Protein AF-M7SVV4-F1 (afdb_monomer_lite)

Secondary structure (DSSP, 8-state):
--PPP-----------HHHHHHHHHHHHHHHHHHHS-TT-HHHHHHHHHHHHHHHHHHHHS--GGGGGSPPSS---TTTS-EEEEEE-GGGGGGHHHHHHHHHTSS---EEEEEESSPPPTT-SEEE-TTS-EEEEEEHHHHHHHTTTTTT-TTSHHHHHHHHHHHHHHTT-HHHHHHHHHHHHHHHHGGG-

Radius of gyration: 31.52 Å; chains: 1; bounding box: 87×46×81 Å

Sequence (192 aa):
MGFPERNGLRSCGRLTRFQKIALAVFAVLFVTYHITPYDSRARAFFRFQQNNVEDYLQNSFPSDSWLFRGRQYPIDPDQDIGIILKTGYGTKNRVNVALQALDNETFYSDIMVVQDFPVMKKEQTYNFTNGKEIPVIDIIGWNLERGALNGTMHLERMGKYKHLAEAIEAEEWVLSDGIGKDMGWELDAMKV

Structure (mmCIF, N/CA/C/O backbone):
data_AF-M7SVV4-F1
#
_entry.id   AF-M7SVV4-F1
#
loop_
_atom_site.group_PDB
_atom_site.id
_atom_site.type_symbol
_atom_site.label_atom_id
_atom_site.label_alt_id
_atom_site.label_comp_id
_atom_site.label_asym_id
_atom_site.label_entity_id
_atom_site.label_seq_id
_atom_site.pdbx_PDB_ins_code
_atom_site.Cartn_x
_atom_site.Cartn_y
_atom_site.Cartn_z
_atom_site.occupancy
_atom_site.B_iso_or_equiv
_atom_site.auth_seq_id
_atom_site.auth_comp_id
_atom_site.auth_asym_id
_atom_site.auth_atom_id
_atom_site.pdbx_PDB_model_num
ATOM 1 N N . MET A 1 1 ? 63.567 -24.395 -55.278 1.00 40.56 1 MET A N 1
ATOM 2 C CA . MET A 1 1 ? 63.123 -23.380 -54.299 1.00 40.56 1 MET A CA 1
ATOM 3 C C . MET A 1 1 ? 62.152 -22.446 -55.004 1.00 40.56 1 MET A C 1
ATOM 5 O O . MET A 1 1 ? 62.596 -21.606 -55.770 1.00 40.56 1 MET A O 1
ATOM 9 N N . GLY A 1 2 ? 60.847 -22.655 -54.831 1.00 47.16 2 GLY A N 1
ATOM 10 C CA . GLY A 1 2 ? 59.802 -21.750 -55.319 1.00 47.16 2 GLY A CA 1
ATOM 11 C C . GLY A 1 2 ? 59.045 -21.213 -54.110 1.00 47.16 2 GLY A C 1
ATOM 12 O O . GLY A 1 2 ? 58.598 -22.000 -53.280 1.00 47.16 2 GLY A O 1
ATOM 13 N N . PHE A 1 3 ? 58.998 -19.893 -53.959 1.00 48.53 3 PHE A N 1
ATOM 14 C CA . PHE A 1 3 ? 58.283 -19.221 -52.875 1.00 48.53 3 PHE A CA 1
ATOM 15 C C . PHE A 1 3 ? 56.768 -19.458 -53.011 1.00 48.53 3 PHE A C 1
ATOM 17 O O . PHE A 1 3 ? 56.251 -19.304 -54.117 1.00 48.53 3 PHE A O 1
ATOM 24 N N . PRO A 1 4 ? 56.039 -19.797 -51.931 1.00 56.28 4 PRO A N 1
ATOM 25 C CA . PRO A 1 4 ? 54.588 -19.893 -51.986 1.00 56.28 4 PRO A CA 1
ATOM 26 C C . PRO A 1 4 ? 53.974 -18.487 -52.032 1.00 56.28 4 PRO A C 1
ATOM 28 O O . PRO A 1 4 ? 54.325 -17.610 -51.236 1.00 56.28 4 PRO A O 1
ATOM 31 N N . GLU A 1 5 ? 53.056 -18.279 -52.975 1.00 51.78 5 GLU A N 1
ATOM 32 C CA . GLU A 1 5 ? 52.252 -17.066 -53.095 1.00 51.78 5 GLU A CA 1
ATOM 33 C C . GLU A 1 5 ? 51.499 -16.781 -51.788 1.00 51.78 5 GLU A C 1
ATOM 35 O O . GLU A 1 5 ? 50.728 -17.590 -51.271 1.00 51.78 5 GLU A O 1
ATOM 40 N N . ARG A 1 6 ? 51.735 -15.589 -51.236 1.00 54.22 6 ARG A N 1
ATOM 41 C CA . ARG A 1 6 ? 51.014 -15.054 -50.083 1.00 54.22 6 ARG A CA 1
ATOM 42 C C . ARG A 1 6 ? 49.594 -14.659 -50.493 1.00 54.22 6 ARG A C 1
ATOM 44 O O . ARG A 1 6 ? 49.399 -13.637 -51.141 1.00 54.22 6 ARG A O 1
ATOM 51 N N . ASN A 1 7 ? 48.628 -15.447 -50.028 1.00 48.50 7 ASN A N 1
ATOM 52 C CA . ASN A 1 7 ? 47.247 -15.099 -49.675 1.00 48.50 7 ASN A CA 1
ATOM 53 C C . ASN A 1 7 ? 46.846 -13.624 -49.890 1.00 48.50 7 ASN A C 1
ATOM 55 O O . ASN A 1 7 ? 47.057 -12.764 -49.030 1.00 48.50 7 ASN A O 1
ATOM 59 N N . GLY A 1 8 ? 46.166 -13.358 -51.005 1.00 44.78 8 GLY A N 1
ATOM 60 C CA . GLY A 1 8 ? 45.452 -12.111 -51.270 1.00 44.78 8 GLY A CA 1
ATOM 61 C C . GLY A 1 8 ? 44.133 -12.017 -50.498 1.00 44.78 8 GLY A C 1
ATOM 62 O O . GLY A 1 8 ? 43.061 -12.011 -51.092 1.00 44.78 8 GLY A O 1
ATOM 63 N N . LEU A 1 9 ? 44.191 -11.900 -49.170 1.00 54.53 9 LEU A N 1
ATOM 64 C CA . LEU A 1 9 ? 43.057 -11.471 -48.337 1.00 54.53 9 LEU A CA 1
ATOM 65 C C . LEU A 1 9 ? 42.846 -9.955 -48.485 1.00 54.53 9 LEU A C 1
ATOM 67 O O . LEU A 1 9 ? 43.127 -9.187 -47.569 1.00 54.53 9 LEU A O 1
ATOM 71 N N . ARG A 1 10 ? 42.387 -9.488 -49.652 1.00 54.50 10 ARG A N 1
ATOM 72 C CA . ARG A 1 10 ? 41.917 -8.102 -49.836 1.00 54.50 10 ARG A CA 1
ATOM 73 C C . ARG A 1 10 ? 40.765 -8.030 -50.835 1.00 54.50 10 ARG A C 1
ATOM 75 O O . ARG A 1 10 ? 40.909 -7.511 -51.933 1.00 54.50 10 ARG A O 1
ATOM 82 N N . SER A 1 11 ? 39.595 -8.485 -50.405 1.00 48.19 11 SER A N 1
ATOM 83 C CA . SER A 1 11 ? 38.320 -8.046 -50.978 1.00 48.19 11 SER A CA 1
ATOM 84 C C . SER A 1 11 ? 37.403 -7.602 -49.843 1.00 48.19 11 SER A C 1
ATOM 86 O O . SER A 1 11 ? 36.473 -8.292 -49.441 1.00 48.19 11 SER A O 1
ATOM 88 N N . CYS A 1 12 ? 37.712 -6.441 -49.264 1.00 52.78 12 CYS A N 1
ATOM 89 C CA . CYS A 1 12 ? 36.713 -5.695 -48.512 1.00 52.78 12 CYS A CA 1
ATOM 90 C C . CYS A 1 12 ? 35.876 -4.961 -49.565 1.00 52.78 12 CYS A C 1
ATOM 92 O O . CYS A 1 12 ? 36.336 -3.979 -50.155 1.00 52.78 12 CYS A O 1
ATOM 94 N N . GLY A 1 13 ? 34.710 -5.520 -49.899 1.00 60.31 13 GLY A N 1
ATOM 95 C CA . GLY A 1 13 ? 33.823 -4.982 -50.927 1.00 60.31 13 GLY A CA 1
ATOM 96 C C . GLY A 1 13 ? 33.527 -3.504 -50.670 1.00 60.31 13 GLY A C 1
ATOM 97 O O . GLY A 1 13 ? 33.088 -3.119 -49.587 1.00 60.31 13 GLY A O 1
ATOM 98 N N . ARG A 1 14 ? 33.794 -2.646 -51.660 1.00 74.31 14 ARG A N 1
ATOM 99 C CA . ARG A 1 14 ? 33.468 -1.219 -51.569 1.00 74.31 14 ARG A CA 1
ATOM 100 C C . ARG A 1 14 ? 31.948 -1.069 -51.511 1.00 74.31 14 ARG A C 1
ATOM 102 O O . ARG A 1 14 ? 31.274 -1.296 -52.510 1.00 74.31 14 ARG A O 1
ATOM 109 N N . LEU A 1 15 ? 31.428 -0.646 -50.359 1.00 79.19 15 LEU A N 1
ATOM 110 C CA . LEU A 1 15 ? 30.020 -0.279 -50.207 1.00 79.19 15 LEU A CA 1
ATOM 111 C C . LEU A 1 15 ? 29.627 0.767 -51.260 1.00 79.19 15 LEU A C 1
ATOM 113 O O . LEU A 1 15 ? 30.351 1.746 -51.491 1.00 79.19 15 LEU A O 1
ATOM 117 N N . THR A 1 16 ? 28.467 0.574 -51.877 1.00 88.56 16 THR A N 1
ATOM 118 C CA . THR A 1 16 ? 27.879 1.535 -52.817 1.00 88.56 16 THR A CA 1
ATOM 119 C C . THR A 1 16 ? 27.503 2.835 -52.096 1.00 88.56 16 THR A C 1
ATOM 121 O O . THR A 1 16 ? 27.343 2.865 -50.874 1.00 88.56 16 THR A O 1
ATOM 124 N N . ARG A 1 17 ? 27.348 3.945 -52.834 1.00 86.38 17 ARG A N 1
ATOM 125 C CA . ARG A 1 17 ? 26.958 5.240 -52.237 1.00 86.38 17 ARG A CA 1
ATOM 126 C C . ARG A 1 17 ? 25.645 5.146 -51.452 1.00 86.38 17 ARG A C 1
ATOM 128 O O . ARG A 1 17 ? 25.571 5.681 -50.354 1.00 86.38 17 ARG A O 1
ATOM 135 N N . PHE A 1 18 ? 24.662 4.412 -51.970 1.00 91.69 18 PHE A N 1
ATOM 136 C CA . PHE A 1 18 ? 23.386 4.187 -51.288 1.00 91.69 18 PHE A CA 1
ATOM 137 C C . PHE A 1 18 ? 23.548 3.413 -49.982 1.00 91.69 18 PHE A C 1
ATOM 139 O O . PHE A 1 18 ? 22.996 3.826 -48.970 1.00 91.69 18 PHE A O 1
ATOM 146 N N . GLN A 1 19 ? 24.358 2.350 -49.969 1.00 91.94 19 GLN A N 1
ATOM 147 C CA . GLN A 1 19 ? 24.634 1.600 -48.740 1.00 91.94 19 GLN A CA 1
ATOM 148 C C . GLN A 1 19 ? 25.313 2.473 -47.682 1.00 91.94 19 GLN A C 1
ATOM 150 O O . GLN A 1 19 ? 24.962 2.394 -46.509 1.00 91.94 19 GLN A O 1
ATOM 155 N N . LYS A 1 20 ? 26.243 3.349 -48.088 1.00 91.75 20 LYS A N 1
ATOM 156 C CA . LYS A 1 20 ? 26.881 4.302 -47.167 1.00 91.75 20 LYS A CA 1
ATOM 157 C C . LYS A 1 20 ? 25.875 5.291 -46.579 1.00 91.75 20 LYS A C 1
ATOM 159 O O . LYS A 1 20 ? 25.916 5.538 -45.381 1.00 91.75 20 LYS A O 1
ATOM 164 N N . ILE A 1 21 ? 24.976 5.831 -47.404 1.00 92.94 21 ILE A N 1
ATOM 165 C CA . ILE A 1 21 ? 23.930 6.761 -46.955 1.00 92.94 21 ILE A CA 1
ATOM 166 C C . ILE A 1 21 ? 22.956 6.054 -46.009 1.00 92.94 21 ILE A C 1
ATOM 168 O O . ILE A 1 21 ? 22.690 6.565 -44.929 1.00 92.94 21 ILE A O 1
ATOM 172 N N . ALA A 1 22 ? 22.471 4.866 -46.370 1.00 94.00 22 ALA A N 1
ATOM 173 C CA . ALA A 1 22 ? 21.552 4.096 -45.536 1.00 94.00 22 ALA A CA 1
ATOM 174 C C . ALA A 1 22 ? 22.168 3.753 -44.171 1.00 94.00 22 ALA A C 1
ATOM 176 O O . ALA A 1 22 ? 21.523 3.930 -43.141 1.00 94.00 22 ALA A O 1
ATOM 177 N N . LEU A 1 23 ? 23.436 3.333 -44.153 1.00 94.88 23 LEU A N 1
ATOM 178 C CA . LEU A 1 23 ? 24.154 3.028 -42.917 1.00 94.88 23 LEU A CA 1
ATOM 179 C C . LEU A 1 23 ? 24.372 4.285 -42.068 1.00 94.88 23 LEU A C 1
ATOM 181 O O . LEU A 1 23 ? 24.198 4.230 -40.855 1.00 94.88 23 LEU A O 1
ATOM 185 N N . ALA A 1 24 ? 24.684 5.426 -42.692 1.00 93.56 24 ALA A N 1
ATOM 186 C CA . ALA A 1 24 ? 24.794 6.702 -41.990 1.00 93.56 24 ALA A CA 1
ATOM 187 C C . ALA A 1 24 ? 23.454 7.133 -41.372 1.00 93.56 24 ALA A C 1
ATOM 189 O O . ALA A 1 24 ? 23.421 7.519 -40.208 1.00 93.56 24 ALA A O 1
ATOM 190 N N . VAL A 1 25 ? 22.345 7.014 -42.108 1.00 94.94 25 VAL A N 1
ATOM 191 C CA . VAL A 1 25 ? 20.999 7.315 -41.594 1.00 94.94 25 VAL A CA 1
ATOM 192 C C . VAL A 1 25 ? 20.644 6.391 -40.431 1.00 94.94 25 VAL A C 1
ATOM 194 O O . VAL A 1 25 ? 20.196 6.867 -39.393 1.00 94.94 25 VAL A O 1
ATOM 197 N N . PHE A 1 26 ? 20.892 5.086 -40.567 1.00 94.38 26 PHE A N 1
ATOM 198 C CA . PHE A 1 26 ? 20.642 4.124 -39.496 1.00 94.38 26 PHE A CA 1
ATOM 199 C C . PHE A 1 26 ? 21.476 4.433 -38.248 1.00 94.38 26 PHE A C 1
ATOM 201 O O . PHE A 1 26 ? 20.942 4.446 -37.144 1.00 94.38 26 PHE A O 1
ATOM 208 N N . ALA A 1 27 ? 22.763 4.748 -38.420 1.00 94.75 27 ALA A N 1
ATOM 209 C CA . ALA A 1 27 ? 23.640 5.128 -37.319 1.00 94.75 27 ALA A CA 1
ATOM 210 C C . ALA A 1 27 ? 23.148 6.399 -36.612 1.00 94.75 27 ALA A C 1
ATOM 212 O O . ALA A 1 27 ? 23.112 6.435 -35.386 1.00 94.75 27 ALA A O 1
ATOM 213 N N . VAL A 1 28 ? 22.714 7.415 -37.366 1.00 94.38 28 VAL A N 1
ATOM 214 C CA . VAL A 1 28 ? 22.138 8.641 -36.795 1.00 94.38 28 VAL A CA 1
ATOM 215 C C . VAL A 1 28 ? 20.871 8.325 -36.005 1.00 94.38 28 VAL A C 1
ATOM 217 O O . VAL A 1 28 ? 20.784 8.716 -34.848 1.00 94.38 28 VAL A O 1
ATOM 220 N N . LEU A 1 29 ? 19.927 7.568 -36.571 1.00 90.75 29 LEU A N 1
ATOM 221 C CA . LEU A 1 29 ? 18.692 7.191 -35.876 1.00 90.75 29 LEU A CA 1
ATOM 222 C C . LEU A 1 29 ? 18.965 6.370 -34.611 1.00 90.75 29 LEU A C 1
ATOM 224 O O . LEU A 1 29 ? 18.335 6.610 -33.584 1.00 90.75 29 LEU A O 1
ATOM 228 N N . PHE A 1 30 ? 19.925 5.445 -34.665 1.00 90.94 30 PHE A N 1
ATOM 229 C CA . PHE A 1 30 ? 20.344 4.640 -33.521 1.00 90.94 30 PHE A CA 1
ATOM 230 C C . PHE A 1 30 ? 20.924 5.513 -32.402 1.00 90.94 30 PHE A C 1
ATOM 232 O O . PHE A 1 30 ? 20.506 5.419 -31.248 1.00 90.94 30 PHE A O 1
ATOM 239 N N . VAL A 1 31 ? 21.841 6.419 -32.747 1.00 92.44 31 VAL A N 1
ATOM 240 C CA . VAL A 1 31 ? 22.433 7.364 -31.793 1.00 92.44 31 VAL A CA 1
ATOM 241 C C . VAL A 1 31 ? 21.361 8.283 -31.209 1.00 92.44 31 VAL A C 1
ATOM 243 O O . VAL A 1 31 ? 21.287 8.438 -29.992 1.00 92.44 31 VAL A O 1
ATOM 246 N N . THR A 1 32 ? 20.479 8.842 -32.042 1.00 87.69 32 THR A N 1
ATOM 247 C CA . THR A 1 32 ? 19.365 9.674 -31.577 1.00 87.69 32 THR A CA 1
ATOM 248 C C . THR A 1 32 ? 18.453 8.895 -30.634 1.00 87.69 32 THR A C 1
ATOM 250 O O . THR A 1 32 ? 18.124 9.407 -29.569 1.00 87.69 32 THR A O 1
ATOM 253 N N . TYR A 1 33 ? 18.093 7.649 -30.948 1.00 89.62 33 TYR A N 1
ATOM 254 C CA . TYR A 1 33 ? 17.253 6.814 -30.086 1.00 89.62 33 TYR A CA 1
ATOM 255 C C . TYR A 1 33 ? 17.867 6.593 -28.694 1.00 89.62 33 TYR A C 1
ATOM 257 O O . TYR A 1 33 ? 17.162 6.694 -27.689 1.00 89.62 33 TYR A O 1
ATOM 265 N N . HIS A 1 34 ? 19.178 6.345 -28.625 1.00 87.81 34 HIS A N 1
ATOM 266 C CA . HIS A 1 34 ? 19.876 6.097 -27.361 1.00 87.81 34 HIS A CA 1
ATOM 267 C C . HIS A 1 34 ? 20.158 7.362 -26.541 1.00 87.81 34 HIS A C 1
ATOM 269 O O . HIS A 1 34 ? 20.138 7.288 -25.314 1.00 87.81 34 HIS A O 1
ATOM 275 N N . ILE A 1 35 ? 20.386 8.511 -27.189 1.00 92.62 35 ILE A N 1
ATOM 276 C CA . ILE A 1 35 ? 20.603 9.798 -26.501 1.00 92.62 35 ILE A CA 1
ATOM 277 C C . ILE A 1 35 ? 19.276 10.423 -26.046 1.00 92.62 35 ILE A C 1
ATOM 279 O O . ILE A 1 35 ? 19.243 11.168 -25.067 1.00 92.62 35 ILE A O 1
ATOM 283 N N . THR A 1 36 ? 18.167 10.129 -26.729 1.00 90.12 36 THR A N 1
ATOM 284 C CA . THR A 1 36 ? 16.868 10.709 -26.376 1.00 90.12 36 THR A CA 1
ATOM 285 C C . THR A 1 36 ? 16.399 10.193 -25.003 1.00 90.12 36 THR A C 1
ATOM 287 O O . THR A 1 36 ? 16.451 8.977 -24.758 1.00 90.12 36 THR A O 1
ATOM 290 N N . PRO A 1 37 ? 15.893 11.080 -24.116 1.00 90.25 37 PRO A N 1
ATOM 291 C CA . PRO A 1 37 ? 15.354 10.694 -22.819 1.00 90.25 37 PRO A CA 1
ATOM 292 C C . PRO A 1 37 ? 14.365 9.536 -22.916 1.00 90.25 37 PRO A C 1
ATOM 294 O O . PRO A 1 37 ? 13.603 9.411 -23.885 1.00 90.25 37 PRO A O 1
ATOM 297 N N . TYR A 1 38 ? 14.388 8.694 -21.886 1.00 83.69 38 TYR A N 1
ATOM 298 C CA . TYR A 1 38 ? 13.555 7.499 -21.800 1.00 83.69 38 TYR A CA 1
ATOM 299 C C . TYR A 1 38 ? 12.060 7.823 -21.952 1.00 83.69 38 TYR A C 1
ATOM 301 O O . TYR A 1 38 ? 11.361 7.115 -22.674 1.00 83.69 38 TYR A O 1
ATOM 309 N N . ASP A 1 39 ? 11.625 8.960 -21.401 1.00 87.69 39 ASP A N 1
ATOM 310 C CA . ASP A 1 39 ? 10.227 9.417 -21.397 1.00 87.69 39 ASP A CA 1
ATOM 311 C C . ASP A 1 39 ? 9.817 10.217 -22.645 1.00 87.69 39 ASP A C 1
ATOM 313 O O . ASP A 1 39 ? 8.753 10.837 -22.699 1.00 87.69 39 ASP A O 1
ATOM 317 N N . SER A 1 40 ? 10.654 10.246 -23.684 1.00 91.81 40 SER A N 1
ATOM 318 C CA . SER A 1 40 ? 10.298 10.932 -24.927 1.00 91.81 40 SER A CA 1
ATOM 319 C C . SER A 1 40 ? 9.195 10.199 -25.696 1.00 91.81 40 SER A C 1
ATOM 321 O O . SER A 1 40 ? 9.188 8.973 -25.816 1.00 91.81 40 SER A O 1
ATOM 323 N N . ARG A 1 41 ? 8.291 10.967 -26.318 1.00 90.56 41 ARG A N 1
ATOM 324 C CA . ARG A 1 41 ? 7.168 10.423 -27.106 1.00 90.56 41 ARG A CA 1
ATOM 325 C C . ARG A 1 41 ? 7.623 9.492 -28.231 1.00 90.56 41 ARG A C 1
ATOM 327 O O . ARG A 1 41 ? 7.005 8.458 -28.455 1.00 90.56 41 ARG A O 1
ATOM 334 N N . ALA A 1 42 ? 8.706 9.848 -28.924 1.00 86.25 42 ALA A N 1
ATOM 335 C CA . ALA A 1 42 ? 9.242 9.038 -30.015 1.00 86.25 42 ALA A CA 1
ATOM 336 C C . ALA A 1 42 ? 9.758 7.682 -29.508 1.00 86.25 42 ALA A C 1
ATOM 338 O O . ALA A 1 42 ? 9.404 6.644 -30.060 1.00 86.25 42 ALA A O 1
ATOM 339 N N . ARG A 1 43 ? 10.539 7.672 -28.418 1.00 89.94 43 ARG A N 1
ATOM 340 C CA . ARG A 1 43 ? 11.061 6.435 -27.821 1.00 89.94 43 ARG A CA 1
ATOM 341 C C . ARG A 1 43 ? 9.944 5.569 -27.244 1.00 89.94 43 ARG A C 1
ATOM 343 O O . ARG A 1 43 ? 9.957 4.360 -27.453 1.00 89.94 43 ARG A O 1
ATOM 350 N N . ALA A 1 44 ? 8.959 6.182 -26.590 1.00 89.19 44 ALA A N 1
ATOM 351 C CA . ALA A 1 44 ? 7.769 5.490 -26.105 1.00 89.19 44 ALA A CA 1
ATOM 352 C C . ALA A 1 44 ? 6.982 4.834 -27.251 1.00 89.19 44 ALA A C 1
ATOM 354 O O . ALA A 1 44 ? 6.615 3.668 -27.139 1.00 89.19 44 ALA A O 1
ATOM 355 N N . PHE A 1 45 ? 6.793 5.533 -28.378 1.00 91.62 45 PHE A N 1
ATOM 356 C CA . PHE A 1 45 ? 6.125 4.977 -29.557 1.00 91.62 45 PHE A CA 1
ATOM 357 C C . PHE A 1 45 ? 6.855 3.747 -30.111 1.00 91.62 45 PHE A C 1
ATOM 359 O O . PHE A 1 45 ? 6.227 2.712 -30.316 1.00 91.62 45 PHE A O 1
ATOM 366 N N . PHE A 1 46 ? 8.174 3.824 -30.316 1.00 89.81 46 PHE A N 1
ATOM 367 C CA . PHE A 1 46 ? 8.941 2.679 -30.822 1.00 89.81 46 PHE A CA 1
ATOM 368 C C . PHE A 1 46 ? 8.892 1.481 -29.874 1.00 89.81 46 PHE A C 1
ATOM 370 O O . PHE A 1 46 ? 8.708 0.356 -30.329 1.00 89.81 46 PHE A O 1
ATOM 377 N N . ARG A 1 47 ? 8.988 1.717 -28.563 1.00 90.50 47 ARG A N 1
ATOM 378 C CA . ARG A 1 47 ? 8.864 0.654 -27.559 1.00 90.50 47 ARG A CA 1
ATOM 379 C C . ARG A 1 47 ? 7.477 0.036 -27.531 1.00 90.50 47 ARG A C 1
ATOM 381 O O . ARG A 1 47 ? 7.363 -1.171 -27.409 1.00 90.50 47 ARG A O 1
ATOM 388 N N . PHE A 1 48 ? 6.434 0.844 -27.683 1.00 91.69 48 PHE A N 1
ATOM 389 C CA . PHE A 1 48 ? 5.074 0.333 -27.783 1.00 91.69 48 PHE A CA 1
ATOM 390 C C . PHE A 1 48 ? 4.908 -0.583 -29.003 1.00 91.69 48 PHE A C 1
ATOM 392 O O . PHE A 1 48 ? 4.374 -1.679 -28.876 1.00 91.69 48 PHE A O 1
ATOM 399 N N . GLN A 1 49 ? 5.425 -0.182 -30.171 1.00 94.94 49 GLN A N 1
ATOM 400 C CA . GLN A 1 49 ? 5.394 -1.043 -31.360 1.00 94.94 49 GLN A CA 1
ATOM 401 C C . GLN A 1 49 ? 6.233 -2.314 -31.177 1.00 94.94 49 GLN A C 1
ATOM 403 O O . GLN A 1 49 ? 5.801 -3.385 -31.592 1.00 94.94 49 GLN A O 1
ATOM 408 N N . GLN A 1 50 ? 7.397 -2.214 -30.528 1.00 92.19 50 GLN A N 1
ATOM 409 C CA . GLN A 1 50 ? 8.215 -3.374 -30.177 1.00 92.19 50 GLN A CA 1
ATOM 410 C C . GLN A 1 50 ? 7.440 -4.342 -29.271 1.00 92.19 50 GLN A C 1
ATOM 412 O O . GLN A 1 50 ? 7.364 -5.523 -29.593 1.00 92.19 50 GLN A O 1
ATOM 417 N N . ASN A 1 51 ? 6.804 -3.839 -28.210 1.00 90.94 51 ASN A N 1
ATOM 418 C CA . ASN A 1 51 ? 5.994 -4.649 -27.302 1.00 90.94 51 ASN A CA 1
ATOM 419 C C . ASN A 1 51 ? 4.827 -5.325 -28.034 1.00 90.94 51 ASN A C 1
ATOM 421 O O . ASN A 1 51 ? 4.614 -6.509 -27.837 1.00 90.94 51 ASN A O 1
ATOM 425 N N . ASN A 1 52 ? 4.127 -4.634 -28.943 1.00 93.12 52 ASN A N 1
ATOM 426 C C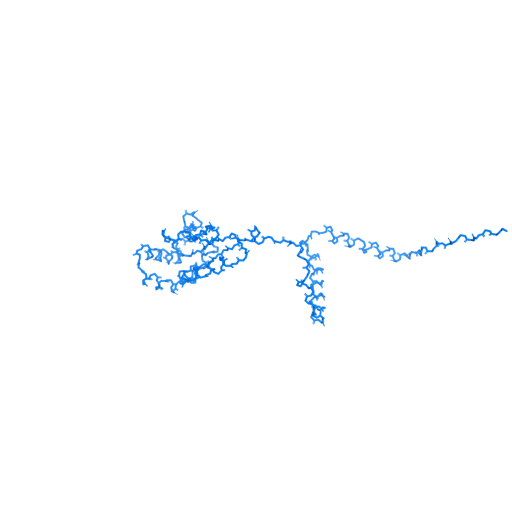A . ASN A 1 52 ? 3.047 -5.253 -29.726 1.00 93.12 52 ASN A CA 1
ATOM 427 C C . ASN A 1 52 ? 3.542 -6.430 -30.581 1.00 93.12 52 ASN A C 1
ATOM 429 O O . ASN A 1 52 ? 2.839 -7.428 -30.739 1.00 93.12 52 ASN A O 1
ATOM 433 N N . VAL A 1 53 ? 4.740 -6.309 -31.164 1.00 93.94 53 VAL A N 1
ATOM 434 C CA . VAL A 1 53 ? 5.354 -7.393 -31.942 1.00 93.94 53 VAL A CA 1
ATOM 435 C C . VAL A 1 53 ? 5.777 -8.537 -31.024 1.00 93.94 53 VAL A C 1
ATOM 437 O O . VAL A 1 53 ? 5.515 -9.693 -31.348 1.00 93.94 53 VAL A O 1
ATOM 440 N N . GLU A 1 54 ? 6.397 -8.234 -29.881 1.00 88.50 54 GLU A N 1
ATOM 441 C CA . GLU A 1 54 ? 6.767 -9.231 -28.870 1.00 88.50 54 GLU A CA 1
ATOM 442 C C . GLU A 1 54 ? 5.535 -9.983 -28.345 1.00 88.50 54 GLU A C 1
ATOM 444 O O . GLU A 1 54 ? 5.550 -11.211 -28.310 1.00 88.50 54 GLU A O 1
ATOM 449 N N . ASP A 1 55 ? 4.444 -9.278 -28.051 1.00 88.81 55 ASP A N 1
ATOM 450 C CA . ASP A 1 55 ? 3.174 -9.853 -27.604 1.00 88.81 55 ASP A CA 1
ATOM 451 C C . ASP A 1 55 ? 2.533 -10.721 -28.692 1.00 88.81 55 ASP A C 1
ATOM 453 O O . ASP A 1 55 ? 2.055 -11.822 -28.420 1.00 88.81 55 ASP A O 1
ATOM 457 N N . TYR A 1 56 ? 2.543 -10.272 -29.951 1.00 93.31 56 TYR A N 1
ATOM 458 C CA . TYR A 1 56 ? 2.049 -11.076 -31.071 1.00 93.31 56 TYR A CA 1
ATOM 459 C C . TYR A 1 56 ? 2.849 -12.378 -31.233 1.00 93.31 56 TYR A C 1
ATOM 461 O O . TYR A 1 56 ? 2.270 -13.449 -31.449 1.00 93.31 56 TYR A O 1
ATOM 469 N N . LEU A 1 57 ? 4.177 -12.300 -31.104 1.00 90.56 57 LEU A N 1
ATOM 470 C CA . LEU A 1 57 ? 5.060 -13.462 -31.161 1.00 90.56 57 LEU A CA 1
ATOM 471 C C . LEU A 1 57 ? 4.833 -14.399 -29.973 1.00 90.56 57 LEU A C 1
ATOM 473 O O . LEU A 1 57 ? 4.719 -15.601 -30.188 1.00 90.56 57 LEU A O 1
ATOM 477 N N . GLN A 1 58 ? 4.703 -13.865 -28.758 1.00 88.00 58 GLN A N 1
ATOM 478 C CA . GLN A 1 58 ? 4.412 -14.632 -27.547 1.00 88.00 58 GLN A CA 1
ATOM 479 C C . GLN A 1 58 ? 3.051 -15.337 -27.632 1.00 88.00 58 GLN A C 1
ATOM 481 O O . GLN A 1 58 ? 2.929 -16.484 -27.219 1.00 88.00 58 GLN A O 1
ATOM 486 N N . ASN A 1 59 ? 2.033 -14.692 -28.206 1.00 89.19 59 ASN A N 1
ATOM 487 C CA . ASN A 1 59 ? 0.721 -15.309 -28.416 1.00 89.19 59 ASN A CA 1
ATOM 488 C C . ASN A 1 59 ? 0.759 -16.414 -29.480 1.00 89.19 59 ASN A C 1
ATOM 490 O O . ASN A 1 59 ? 0.076 -17.427 -29.348 1.00 89.19 59 ASN A O 1
ATOM 494 N N . SER A 1 60 ? 1.555 -16.226 -30.536 1.00 91.62 60 SER A N 1
ATOM 495 C CA . SER A 1 60 ? 1.706 -17.215 -31.612 1.00 91.62 60 SER A CA 1
ATOM 496 C C . SER A 1 60 ? 2.575 -18.404 -31.192 1.00 91.62 60 SER A C 1
ATOM 498 O O . SER A 1 60 ? 2.339 -19.531 -31.624 1.00 91.62 60 SER A O 1
ATOM 500 N N . PHE A 1 61 ? 3.573 -18.155 -30.341 1.00 90.38 61 PHE A N 1
ATOM 501 C CA . PHE A 1 61 ? 4.523 -19.137 -29.829 1.00 90.38 61 PHE A CA 1
ATOM 502 C C . PHE A 1 61 ? 4.698 -18.950 -28.316 1.00 90.38 61 PHE A C 1
ATOM 504 O O . PHE A 1 61 ? 5.686 -18.350 -27.881 1.00 90.38 61 PHE A O 1
ATOM 511 N N . PRO A 1 62 ? 3.751 -19.461 -27.507 1.00 86.94 62 PRO A N 1
ATOM 512 C CA . PRO A 1 62 ? 3.805 -19.313 -26.062 1.00 86.94 62 PRO A CA 1
ATOM 513 C C . PRO A 1 62 ? 5.111 -19.858 -25.495 1.00 86.94 62 PRO A C 1
ATOM 515 O O . PRO A 1 62 ? 5.492 -21.005 -25.735 1.00 86.94 62 PRO A O 1
ATOM 518 N N . SER A 1 63 ? 5.804 -19.017 -24.736 1.00 85.94 63 SER A N 1
ATOM 519 C CA . SER A 1 63 ? 7.034 -19.385 -24.051 1.00 85.94 63 SER A CA 1
ATOM 520 C C . SER A 1 63 ? 7.037 -18.839 -22.636 1.00 85.94 63 SER A C 1
ATOM 522 O O . SER A 1 63 ? 7.010 -17.630 -22.437 1.00 85.94 63 SER A O 1
ATOM 524 N N . ASP A 1 64 ? 7.201 -19.712 -21.653 1.00 87.44 64 ASP A N 1
ATOM 525 C CA . ASP A 1 64 ? 7.378 -19.312 -20.253 1.00 87.44 64 ASP A CA 1
ATOM 526 C C . ASP A 1 64 ? 8.815 -18.874 -19.942 1.00 87.44 64 ASP A C 1
ATOM 528 O O . ASP A 1 64 ? 9.175 -18.640 -18.793 1.00 87.44 64 ASP A O 1
ATOM 532 N N . SER A 1 65 ? 9.662 -18.718 -20.966 1.00 84.62 65 SER A N 1
ATOM 533 C CA . SER A 1 65 ? 11.055 -18.284 -20.805 1.00 84.62 65 SER A CA 1
ATOM 534 C C . SER A 1 65 ? 11.187 -16.959 -20.053 1.00 84.62 65 SER A C 1
ATOM 536 O O . SER A 1 65 ? 12.200 -16.739 -19.394 1.00 84.62 65 SER A O 1
ATOM 538 N N . TRP A 1 66 ? 10.171 -16.089 -20.112 1.00 79.25 66 TRP A N 1
ATOM 539 C CA . TRP A 1 66 ? 10.131 -14.833 -19.363 1.00 79.25 66 TRP A CA 1
ATOM 540 C C . TRP A 1 66 ? 10.110 -15.039 -17.840 1.00 79.25 66 TRP A C 1
ATOM 542 O O . TRP A 1 66 ? 10.725 -14.235 -17.145 1.00 79.25 66 TRP A O 1
ATOM 552 N N . LEU A 1 67 ? 9.511 -16.126 -17.330 1.00 81.06 67 LEU A N 1
ATOM 553 C CA . LEU A 1 67 ? 9.514 -16.472 -15.898 1.00 81.06 67 LEU A CA 1
ATOM 554 C C . LEU A 1 67 ? 10.917 -16.817 -15.387 1.00 81.06 67 LEU A C 1
ATOM 556 O O . LEU A 1 67 ? 11.216 -16.641 -14.210 1.00 81.06 67 LEU A O 1
ATOM 560 N N . PHE A 1 68 ? 11.781 -17.298 -16.282 1.00 84.31 68 PHE A N 1
ATOM 561 C CA . PHE A 1 68 ? 13.143 -17.724 -15.961 1.00 84.31 68 PHE A CA 1
ATOM 562 C C . PHE A 1 68 ? 14.206 -16.693 -16.358 1.00 84.31 68 PHE A C 1
ATOM 564 O O . PHE A 1 68 ? 15.397 -16.927 -16.139 1.00 84.31 68 PHE A O 1
ATOM 571 N N . ARG A 1 69 ? 13.819 -15.550 -16.946 1.00 83.19 69 ARG A N 1
ATOM 572 C CA . ARG A 1 69 ? 14.772 -14.462 -17.201 1.00 83.19 69 ARG A CA 1
ATOM 573 C C . ARG A 1 69 ? 15.246 -13.894 -15.867 1.00 83.19 69 ARG A C 1
ATOM 575 O O . ARG A 1 69 ? 14.452 -13.634 -14.967 1.00 83.19 69 ARG A O 1
ATOM 582 N N . GLY A 1 70 ? 16.553 -13.666 -15.758 1.00 82.62 70 GLY A N 1
ATOM 583 C CA . GLY A 1 70 ? 17.128 -12.985 -14.602 1.00 82.62 70 GLY A CA 1
ATOM 584 C C . GLY A 1 70 ? 16.485 -11.610 -14.402 1.00 82.62 70 GLY A C 1
ATOM 585 O O . GLY A 1 70 ? 16.255 -10.880 -15.368 1.00 82.62 70 GLY A O 1
ATOM 586 N N . ARG A 1 71 ? 16.193 -11.262 -13.144 1.00 79.25 71 ARG A N 1
ATOM 587 C CA . ARG A 1 71 ? 15.618 -9.962 -12.778 1.00 79.25 71 ARG A CA 1
ATOM 588 C C . ARG A 1 71 ? 16.567 -8.847 -13.221 1.00 79.25 71 ARG A C 1
ATOM 590 O O . ARG A 1 71 ? 17.686 -8.763 -12.727 1.00 79.25 71 ARG A O 1
ATOM 597 N N . GLN A 1 72 ? 16.116 -7.991 -14.141 1.00 81.12 72 GLN A N 1
ATOM 598 C CA . GLN A 1 72 ? 16.894 -6.834 -14.608 1.00 81.12 72 GLN A CA 1
ATOM 599 C C . GLN A 1 72 ? 17.184 -5.848 -13.467 1.00 81.12 72 GLN A C 1
ATOM 601 O O . GLN A 1 72 ? 18.241 -5.224 -13.439 1.00 81.12 72 GLN A O 1
ATOM 606 N N . TYR A 1 73 ? 16.247 -5.748 -12.526 1.00 83.75 73 TYR A N 1
ATOM 607 C CA . TYR A 1 73 ? 16.366 -4.973 -11.301 1.00 83.75 73 TYR A CA 1
ATOM 608 C C . TYR A 1 73 ? 16.107 -5.934 -10.138 1.00 83.75 73 TYR A C 1
ATOM 610 O O . TYR A 1 73 ? 14.947 -6.280 -9.894 1.00 83.75 73 TYR A O 1
ATOM 618 N N . PRO A 1 74 ? 17.157 -6.484 -9.504 1.00 84.88 74 PRO A N 1
ATOM 619 C CA . PRO A 1 74 ? 16.968 -7.325 -8.335 1.00 84.88 74 PRO A CA 1
ATOM 620 C C . PRO A 1 74 ? 16.346 -6.478 -7.225 1.00 84.88 74 PRO A C 1
ATOM 622 O O . PRO A 1 74 ? 16.784 -5.359 -6.987 1.00 84.88 74 PRO A O 1
ATOM 625 N N . ILE A 1 75 ? 15.315 -7.032 -6.595 1.00 85.94 75 ILE A N 1
ATOM 626 C CA . ILE A 1 75 ? 14.675 -6.475 -5.406 1.00 85.94 75 ILE A CA 1
ATOM 627 C C . ILE A 1 75 ? 14.992 -7.396 -4.234 1.00 85.94 75 ILE A C 1
ATOM 629 O O . ILE A 1 75 ? 14.904 -8.626 -4.382 1.00 85.94 75 ILE A O 1
ATOM 633 N N . ASP A 1 76 ? 15.371 -6.800 -3.114 1.00 88.12 76 ASP A N 1
ATOM 634 C CA . ASP A 1 76 ? 15.435 -7.423 -1.801 1.00 88.12 76 ASP A CA 1
ATOM 635 C C . ASP A 1 76 ? 14.086 -7.193 -1.098 1.00 88.12 76 ASP A C 1
ATOM 637 O O . ASP A 1 76 ? 13.804 -6.070 -0.682 1.00 88.12 76 ASP A O 1
ATOM 641 N N . PRO A 1 77 ? 13.211 -8.210 -0.981 1.00 85.75 77 PRO A N 1
ATOM 642 C CA . PRO A 1 77 ? 11.889 -8.039 -0.380 1.00 85.75 77 PRO A CA 1
ATOM 643 C C . PRO A 1 77 ? 11.915 -7.504 1.057 1.00 85.75 77 PRO A C 1
ATOM 645 O O . PRO A 1 77 ? 10.943 -6.883 1.480 1.00 85.75 77 PRO A O 1
ATOM 648 N N . ASP A 1 78 ? 13.010 -7.716 1.791 1.00 85.88 78 ASP A N 1
ATOM 649 C CA . ASP A 1 78 ? 13.133 -7.279 3.182 1.00 85.88 78 ASP A CA 1
ATOM 650 C C . ASP A 1 78 ? 13.474 -5.790 3.301 1.00 85.88 78 ASP A C 1
ATOM 652 O O . ASP A 1 78 ? 13.202 -5.183 4.334 1.00 85.88 78 ASP A O 1
ATOM 656 N N . GLN A 1 79 ? 14.094 -5.205 2.270 1.00 87.69 79 GLN A N 1
ATOM 657 C CA . GLN A 1 79 ? 14.616 -3.831 2.291 1.00 87.69 79 GLN A CA 1
ATOM 658 C C . GLN A 1 79 ? 13.921 -2.904 1.286 1.00 87.69 79 GLN A C 1
ATOM 660 O O . GLN A 1 79 ? 13.802 -1.706 1.531 1.00 87.69 79 GLN A O 1
ATOM 665 N N . ASP A 1 80 ? 13.443 -3.447 0.166 1.00 89.94 80 ASP A N 1
ATOM 666 C CA . ASP A 1 80 ? 12.895 -2.673 -0.952 1.00 89.94 80 ASP A CA 1
ATOM 667 C C . ASP A 1 80 ? 11.357 -2.639 -0.966 1.00 89.94 80 ASP A C 1
ATOM 669 O O . ASP A 1 80 ? 10.763 -1.905 -1.761 1.00 89.94 80 ASP A O 1
ATOM 673 N N . ILE A 1 81 ? 10.690 -3.434 -0.119 1.00 89.88 81 ILE A N 1
ATOM 674 C CA . ILE A 1 81 ? 9.225 -3.528 -0.061 1.00 89.88 81 ILE A CA 1
ATOM 675 C C . ILE A 1 81 ? 8.719 -3.081 1.312 1.00 89.88 81 ILE A C 1
ATOM 677 O O . ILE A 1 81 ? 9.170 -3.558 2.350 1.00 89.88 81 ILE A O 1
ATOM 681 N N . GLY A 1 82 ? 7.717 -2.199 1.299 1.00 91.75 82 GLY A N 1
ATOM 682 C CA . GLY A 1 82 ? 6.894 -1.866 2.459 1.00 91.75 82 GLY A CA 1
ATOM 683 C C . GLY A 1 82 ? 5.432 -2.242 2.214 1.00 91.75 82 GLY A C 1
ATOM 684 O O . GLY A 1 82 ? 4.913 -2.057 1.111 1.00 91.75 82 GLY A O 1
ATOM 685 N N . ILE A 1 83 ? 4.758 -2.757 3.239 1.00 92.50 83 ILE A N 1
ATOM 686 C CA . ILE A 1 83 ? 3.356 -3.178 3.198 1.00 92.50 83 ILE A CA 1
ATOM 687 C C . ILE A 1 83 ? 2.521 -2.250 4.081 1.00 92.50 83 ILE A C 1
ATOM 689 O O . ILE A 1 83 ? 2.758 -2.105 5.279 1.00 92.50 83 ILE A O 1
ATOM 693 N N . ILE A 1 84 ? 1.480 -1.664 3.495 1.00 93.25 84 ILE A N 1
ATOM 694 C CA . ILE A 1 84 ? 0.467 -0.905 4.230 1.00 93.25 84 ILE A CA 1
ATOM 695 C C . ILE A 1 84 ? -0.807 -1.743 4.279 1.00 93.25 84 ILE A C 1
ATOM 697 O O . ILE A 1 84 ? -1.506 -1.896 3.274 1.00 93.25 84 ILE A O 1
ATOM 701 N N . LEU A 1 85 ? -1.127 -2.278 5.456 1.00 93.00 85 LEU A N 1
ATOM 702 C CA . LEU A 1 85 ? -2.356 -3.025 5.682 1.00 93.00 85 LEU A CA 1
ATOM 703 C C . LEU A 1 85 ? -3.486 -2.053 6.023 1.00 93.00 85 LEU A C 1
ATOM 705 O O . LEU A 1 85 ? -3.628 -1.610 7.161 1.00 93.00 85 LEU A O 1
ATOM 709 N N . LYS A 1 86 ? -4.314 -1.724 5.031 1.00 93.06 86 LYS A N 1
ATOM 710 C CA 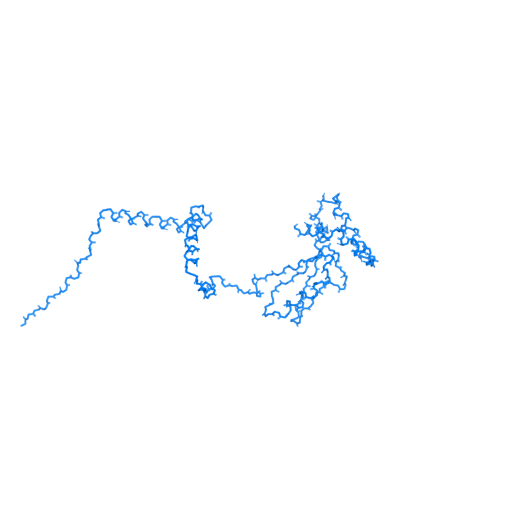. LYS A 1 86 ? -5.506 -0.898 5.242 1.00 93.06 86 LYS A CA 1
ATOM 711 C C . LYS A 1 86 ? -6.650 -1.731 5.816 1.00 93.06 86 LYS A C 1
ATOM 713 O O . LYS A 1 86 ? -6.976 -2.790 5.286 1.00 93.06 86 LYS A O 1
ATOM 718 N N . THR A 1 87 ? -7.319 -1.220 6.843 1.00 92.19 87 THR A N 1
ATOM 719 C CA . THR A 1 87 ? -8.522 -1.838 7.419 1.00 92.19 87 THR A CA 1
ATOM 720 C C . THR A 1 87 ? -9.565 -0.785 7.766 1.00 92.19 87 THR A C 1
ATOM 722 O O . THR A 1 87 ? -9.217 0.357 8.052 1.00 92.19 87 THR A O 1
ATOM 725 N N . GLY A 1 88 ? -10.846 -1.142 7.708 1.00 91.50 88 GLY A N 1
ATOM 726 C CA . GLY A 1 88 ? -11.929 -0.334 8.265 1.00 91.50 88 GLY A CA 1
ATOM 727 C C . GLY A 1 88 ? -12.520 -0.950 9.532 1.00 91.50 88 GLY A C 1
ATOM 728 O O . GLY A 1 88 ? -12.277 -2.124 9.830 1.00 91.50 88 GLY A O 1
ATOM 729 N N . TYR A 1 89 ? -13.351 -0.199 10.258 1.00 90.19 89 TYR A N 1
ATOM 730 C CA . TYR A 1 89 ? -13.958 -0.683 11.510 1.00 90.19 89 TYR A CA 1
ATOM 731 C C . TYR A 1 89 ? -14.714 -2.016 11.361 1.00 90.19 89 TYR A C 1
ATOM 733 O O . TYR A 1 89 ? -14.576 -2.924 12.183 1.00 90.19 89 TYR A O 1
ATOM 741 N N . GLY A 1 90 ? -15.472 -2.185 10.272 1.00 87.94 90 GLY A N 1
ATOM 742 C CA . GLY A 1 90 ? -16.210 -3.424 9.991 1.00 87.94 90 GLY A CA 1
ATOM 743 C C . GLY A 1 90 ? -15.319 -4.636 9.678 1.00 87.94 90 GLY A C 1
ATOM 744 O O . GLY A 1 90 ? -15.771 -5.777 9.771 1.00 87.94 90 GLY A O 1
ATOM 745 N N . THR A 1 91 ? -14.050 -4.413 9.325 1.00 88.75 91 THR A N 1
ATOM 746 C CA . THR A 1 91 ? -13.078 -5.467 8.995 1.00 88.75 91 THR A CA 1
ATOM 747 C C . THR A 1 91 ? -11.967 -5.613 10.028 1.00 88.75 91 THR A C 1
ATOM 749 O O . THR A 1 91 ? -11.096 -6.458 9.828 1.00 88.75 91 THR A O 1
ATOM 752 N N . LYS A 1 92 ? -12.009 -4.864 11.141 1.00 88.62 92 LYS A N 1
ATOM 753 C CA . LYS A 1 92 ? -10.983 -4.861 12.201 1.00 88.62 92 LYS A CA 1
ATOM 754 C C . LYS A 1 92 ? -10.565 -6.267 12.648 1.00 88.62 92 LYS A C 1
ATOM 756 O O . LYS A 1 92 ? -9.382 -6.575 12.720 1.00 88.62 92 LYS A O 1
ATOM 761 N N . ASN A 1 93 ? -11.530 -7.178 12.784 1.00 89.00 93 ASN A N 1
ATOM 762 C CA . ASN A 1 93 ? -11.291 -8.552 13.239 1.00 89.00 93 ASN A CA 1
ATOM 763 C C . ASN A 1 93 ? -10.458 -9.404 12.258 1.00 89.00 93 ASN A C 1
ATOM 765 O O . ASN A 1 93 ? -9.981 -10.472 12.631 1.00 89.00 93 ASN A O 1
ATOM 769 N N . ARG A 1 94 ? -10.292 -8.970 11.001 1.00 91.12 94 ARG A N 1
ATOM 770 C CA . ARG A 1 94 ? -9.501 -9.684 9.983 1.00 91.12 94 ARG A CA 1
ATOM 771 C C . ARG A 1 94 ? -8.012 -9.339 10.048 1.00 91.12 94 ARG A C 1
ATOM 773 O O . ARG A 1 94 ? -7.210 -10.106 9.524 1.00 91.12 94 ARG A O 1
ATOM 780 N N . VAL A 1 95 ? -7.650 -8.224 10.692 1.00 91.88 95 VAL A N 1
ATOM 781 C CA . VAL A 1 95 ? -6.265 -7.730 10.785 1.00 91.88 95 VAL A CA 1
ATOM 782 C C . VAL A 1 95 ? -5.360 -8.777 11.420 1.00 91.88 95 VAL A C 1
ATOM 784 O O . VAL A 1 95 ? -4.343 -9.124 10.834 1.00 91.88 95 VAL A O 1
ATOM 787 N N . ASN A 1 96 ? -5.772 -9.357 12.550 1.00 90.00 96 ASN A N 1
ATOM 788 C CA . ASN A 1 96 ? -4.969 -10.355 13.263 1.00 90.00 96 ASN A CA 1
ATOM 789 C C . ASN A 1 96 ? -4.641 -11.571 12.386 1.00 90.00 96 ASN A C 1
ATOM 791 O O . ASN A 1 96 ? -3.517 -12.057 12.402 1.00 90.00 96 ASN A O 1
ATOM 795 N N . VAL A 1 97 ? -5.606 -12.038 11.587 1.00 91.50 97 VAL A N 1
ATOM 796 C CA . VAL A 1 97 ? -5.412 -13.186 10.688 1.00 91.50 97 VAL A CA 1
ATOM 797 C C . VAL A 1 97 ? -4.491 -12.820 9.523 1.00 91.50 97 VAL A C 1
ATOM 799 O O . VAL A 1 97 ? -3.630 -13.613 9.154 1.00 91.50 97 VAL A O 1
ATOM 802 N N . ALA A 1 98 ? -4.638 -11.617 8.961 1.00 92.44 98 ALA A N 1
ATOM 803 C CA . ALA A 1 98 ? -3.757 -11.132 7.901 1.00 92.44 98 ALA A CA 1
ATOM 804 C C . ALA A 1 98 ? -2.309 -10.973 8.393 1.00 92.44 98 ALA A C 1
ATOM 806 O O . ALA A 1 98 ? -1.381 -11.406 7.718 1.00 92.44 98 ALA A O 1
ATOM 807 N N . LEU A 1 99 ? -2.122 -10.412 9.589 1.00 91.62 99 LEU A N 1
ATOM 808 C CA . LEU A 1 99 ? -0.814 -10.276 10.225 1.00 91.62 99 LEU A CA 1
ATOM 809 C C . LEU A 1 99 ? -0.195 -11.635 10.559 1.00 91.62 99 LEU A C 1
ATOM 811 O O . LEU A 1 99 ? 0.984 -11.831 10.304 1.00 91.62 99 LEU A O 1
ATOM 815 N N . GLN A 1 100 ? -0.983 -12.595 11.046 1.00 90.88 100 GLN A N 1
ATOM 816 C CA . GLN A 1 100 ? -0.505 -13.958 11.287 1.00 90.88 100 GLN A CA 1
ATOM 817 C C . GLN A 1 100 ? -0.068 -14.662 9.994 1.00 90.88 100 GLN A C 1
ATOM 819 O O . GLN A 1 100 ? 0.896 -15.423 10.002 1.00 90.88 100 GLN A O 1
ATOM 824 N N . ALA A 1 101 ? -0.770 -14.431 8.882 1.00 90.81 101 ALA A N 1
ATOM 825 C CA . ALA A 1 101 ? -0.356 -14.958 7.587 1.00 90.81 101 ALA A CA 1
ATOM 826 C C . ALA A 1 101 ? 0.977 -14.341 7.137 1.00 90.81 101 ALA A C 1
ATOM 828 O O . ALA A 1 101 ? 1.856 -15.076 6.704 1.00 90.81 101 ALA A O 1
ATOM 829 N N . LEU A 1 102 ? 1.142 -13.025 7.308 1.00 90.25 102 LEU A N 1
ATOM 830 C CA . LEU A 1 102 ? 2.379 -12.310 6.982 1.00 90.25 102 LEU A CA 1
ATOM 831 C C . LEU A 1 102 ? 3.561 -12.719 7.875 1.00 90.25 102 LEU A C 1
ATOM 833 O O . LEU A 1 102 ? 4.682 -12.789 7.390 1.00 90.25 102 LEU A O 1
ATOM 837 N N . ASP A 1 103 ? 3.326 -13.031 9.149 1.00 89.44 103 ASP A N 1
ATOM 838 C CA . ASP A 1 103 ? 4.369 -13.508 10.071 1.00 89.44 103 ASP A CA 1
ATOM 839 C C . ASP A 1 103 ? 4.910 -14.902 9.685 1.00 89.44 103 ASP A C 1
ATOM 841 O O . ASP A 1 103 ? 6.044 -15.247 10.008 1.00 89.44 103 ASP A O 1
ATOM 845 N N . ASN A 1 104 ? 4.119 -15.695 8.950 1.00 88.25 104 ASN A N 1
ATOM 846 C CA . ASN A 1 104 ? 4.518 -17.012 8.443 1.00 88.25 104 ASN A CA 1
ATOM 847 C C . ASN A 1 104 ? 5.260 -16.962 7.094 1.00 88.25 104 ASN A C 1
ATOM 849 O O . ASN A 1 104 ? 5.668 -18.013 6.591 1.00 88.25 104 ASN A O 1
ATOM 853 N N . GLU A 1 105 ? 5.403 -15.785 6.482 1.00 87.69 105 GLU A N 1
ATOM 854 C CA . GLU A 1 105 ? 6.129 -15.627 5.222 1.00 87.69 105 GLU A CA 1
ATOM 855 C C . GLU A 1 105 ? 7.649 -15.695 5.429 1.00 87.69 105 GLU A C 1
ATOM 857 O O . GLU A 1 105 ? 8.179 -15.528 6.527 1.00 87.69 105 GLU A O 1
ATOM 862 N N . THR A 1 106 ? 8.384 -15.946 4.343 1.00 82.62 106 THR A N 1
ATOM 863 C CA . THR A 1 106 ? 9.853 -16.062 4.384 1.00 82.62 106 THR A CA 1
ATOM 864 C C . THR A 1 106 ? 10.583 -14.721 4.309 1.00 82.62 106 THR A C 1
ATOM 866 O O . THR A 1 106 ? 11.812 -14.713 4.307 1.00 82.62 106 THR A O 1
ATOM 869 N N . PHE A 1 107 ? 9.853 -13.612 4.172 1.00 82.12 107 PHE A N 1
ATOM 870 C CA . PHE A 1 107 ? 10.399 -12.261 4.062 1.00 82.12 107 PHE A CA 1
ATOM 871 C C . PHE A 1 107 ? 9.731 -11.337 5.085 1.00 82.12 107 PHE A C 1
ATOM 873 O O . PHE A 1 107 ? 8.558 -11.494 5.420 1.00 82.12 107 PHE A O 1
ATOM 880 N N . TYR A 1 108 ? 10.486 -10.362 5.577 1.00 82.75 108 TYR A N 1
ATOM 881 C CA . TYR A 1 108 ? 10.147 -9.518 6.716 1.00 82.75 108 TYR A CA 1
ATOM 882 C C . TYR A 1 108 ? 10.195 -8.032 6.353 1.00 82.75 108 TYR A C 1
ATOM 884 O O . TYR A 1 108 ? 10.853 -7.224 7.018 1.00 82.75 108 TYR A O 1
ATOM 892 N N . SER A 1 109 ? 9.438 -7.666 5.318 1.00 85.56 109 SER A N 1
ATOM 893 C CA . SER A 1 109 ? 9.214 -6.278 4.891 1.00 85.56 109 SER A CA 1
ATOM 894 C C . SER A 1 109 ? 8.715 -5.384 6.031 1.00 85.56 109 SER A C 1
ATOM 896 O O . SER A 1 109 ? 8.152 -5.866 7.019 1.00 85.56 109 SER A O 1
ATOM 898 N N . ASP A 1 110 ? 8.895 -4.069 5.926 1.00 89.81 110 ASP A N 1
ATOM 899 C CA . ASP A 1 110 ? 8.278 -3.112 6.853 1.00 89.81 110 ASP A CA 1
ATOM 900 C C . ASP A 1 110 ? 6.761 -3.093 6.677 1.00 89.81 110 ASP A C 1
ATOM 902 O O . ASP A 1 110 ? 6.259 -2.908 5.571 1.00 89.81 110 ASP A O 1
ATOM 906 N N . ILE A 1 111 ? 6.026 -3.303 7.770 1.00 92.00 111 ILE A N 1
ATOM 907 C CA . ILE A 1 111 ? 4.564 -3.383 7.762 1.00 92.00 111 ILE A CA 1
ATOM 908 C C . ILE A 1 111 ? 4.019 -2.301 8.684 1.00 92.00 111 ILE A C 1
ATOM 910 O O . ILE A 1 111 ? 4.516 -2.114 9.792 1.00 92.00 111 ILE A O 1
ATOM 914 N N . MET A 1 112 ? 2.961 -1.626 8.249 1.00 93.38 112 MET A N 1
ATOM 915 C CA . MET A 1 112 ? 2.138 -0.779 9.109 1.00 93.38 112 MET A CA 1
ATOM 916 C C . MET A 1 112 ? 0.660 -1.070 8.881 1.00 93.38 112 MET A C 1
ATOM 918 O O . MET A 1 112 ? 0.237 -1.333 7.752 1.00 93.38 112 MET A O 1
ATOM 922 N N . VAL A 1 113 ? -0.136 -0.994 9.943 1.00 94.19 113 VAL A N 1
ATOM 923 C CA . VAL A 1 113 ? -1.594 -1.089 9.856 1.00 94.19 113 VAL A CA 1
ATOM 924 C C . VAL A 1 113 ? -2.172 0.315 9.840 1.00 94.19 113 VAL A C 1
ATOM 926 O O . VAL A 1 113 ? -1.859 1.139 10.693 1.00 94.19 113 VAL A O 1
ATOM 929 N N . VAL A 1 114 ? -3.036 0.583 8.869 1.00 94.12 114 VAL A N 1
ATOM 930 C CA . VAL A 1 114 ? -3.707 1.870 8.700 1.00 94.12 114 VAL A CA 1
ATOM 931 C C . VAL A 1 114 ? -5.214 1.669 8.795 1.00 94.12 114 VAL A C 1
ATOM 933 O O . VAL A 1 114 ? -5.800 0.926 8.004 1.00 94.12 114 VAL A O 1
ATOM 936 N N . GLN A 1 115 ? -5.852 2.355 9.737 1.00 93.38 115 GLN A N 1
ATOM 937 C CA . GLN A 1 115 ? -7.277 2.221 10.034 1.00 93.38 115 GLN A CA 1
ATOM 938 C C . GLN A 1 115 ? -8.030 3.557 10.018 1.00 93.38 115 GLN A C 1
ATOM 940 O O . GLN A 1 115 ? -7.422 4.614 10.150 1.00 93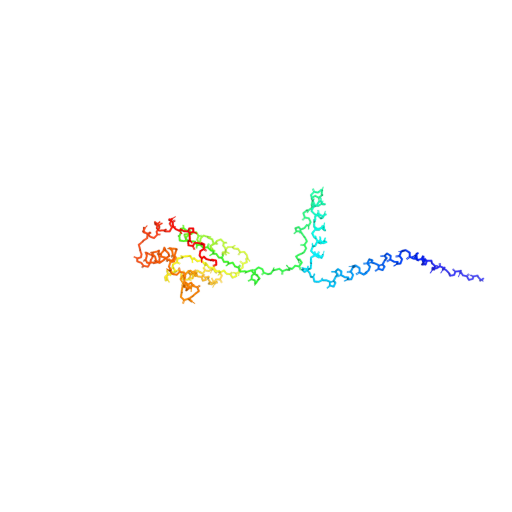.38 115 GLN A O 1
ATOM 945 N N . ASP A 1 116 ? -9.352 3.509 9.811 1.00 92.12 116 ASP A N 1
ATOM 946 C CA . ASP A 1 116 ? -10.262 4.679 9.817 1.00 92.12 116 ASP A CA 1
ATOM 947 C C . ASP A 1 116 ? -10.989 4.904 11.148 1.00 92.12 116 ASP A C 1
ATOM 949 O O . ASP A 1 116 ? -11.996 5.611 11.205 1.00 92.12 116 ASP A O 1
ATOM 953 N N . PHE A 1 117 ? -10.508 4.284 12.215 1.00 91.69 117 PHE A N 1
ATOM 954 C CA . PHE A 1 117 ? -11.109 4.380 13.533 1.00 91.69 117 PHE A CA 1
ATOM 955 C C . PHE A 1 117 ? -10.020 4.510 14.600 1.00 91.69 117 PHE A C 1
ATOM 957 O O . PHE A 1 117 ? -8.891 4.063 14.365 1.00 91.69 117 PHE A O 1
ATOM 964 N N . PRO A 1 118 ? -10.339 5.081 15.775 1.00 90.69 118 PRO A N 1
ATOM 965 C CA . PRO A 1 118 ? -9.354 5.288 16.826 1.00 90.69 118 PRO A CA 1
ATOM 966 C C . PRO A 1 118 ? -8.632 4.011 17.240 1.00 90.69 118 PRO A C 1
ATOM 968 O O . PRO A 1 118 ? -9.225 2.938 17.368 1.00 90.69 118 PRO A O 1
ATOM 971 N N . VAL A 1 119 ? -7.331 4.149 17.482 1.00 86.94 119 VAL A N 1
ATOM 972 C CA . VAL A 1 119 ? -6.496 3.084 18.039 1.00 86.94 119 VAL A CA 1
ATOM 973 C C . VAL A 1 119 ? -6.803 2.944 19.526 1.00 86.94 119 VAL A C 1
ATOM 975 O O . VAL A 1 119 ? -6.579 3.867 20.313 1.00 86.94 119 VAL A O 1
ATOM 978 N N . MET A 1 120 ? -7.279 1.771 19.939 1.00 80.38 120 MET A N 1
ATOM 979 C CA . MET A 1 120 ? -7.464 1.474 21.358 1.00 80.38 120 MET A CA 1
ATOM 980 C C . MET A 1 120 ? -6.095 1.386 22.042 1.00 80.38 120 MET A C 1
ATOM 982 O O . MET A 1 120 ? -5.150 0.832 21.487 1.00 80.38 120 MET A O 1
ATOM 986 N N . LYS A 1 121 ? -5.967 1.858 23.291 1.00 71.69 121 LYS A N 1
ATOM 987 C CA . LYS A 1 121 ? -4.681 1.844 24.034 1.00 71.69 121 LYS A CA 1
ATOM 988 C C . LYS A 1 121 ? -4.017 0.460 24.128 1.00 71.69 121 LYS A C 1
ATOM 990 O O . LYS A 1 121 ? -2.813 0.381 24.329 1.00 71.69 121 LYS A O 1
ATOM 995 N N . LYS A 1 122 ? -4.793 -0.621 24.001 1.00 69.50 122 LYS A N 1
ATOM 996 C CA . LYS A 1 122 ? -4.308 -2.012 24.018 1.00 69.50 122 LYS A CA 1
ATOM 997 C C . LYS A 1 122 ? -3.850 -2.531 22.644 1.00 69.50 122 LYS A C 1
ATOM 999 O O . LYS A 1 122 ? -3.268 -3.604 22.592 1.00 69.50 122 LYS A O 1
ATOM 1004 N N . GLU A 1 123 ? -4.106 -1.793 21.565 1.00 70.25 123 GLU A N 1
ATOM 1005 C CA . GLU A 1 123 ? -3.924 -2.215 20.164 1.00 70.25 123 GLU A CA 1
ATOM 1006 C C . GLU A 1 123 ? -2.972 -1.280 19.396 1.00 70.25 123 GLU A C 1
ATOM 1008 O O . GLU A 1 123 ? -3.043 -1.178 18.177 1.00 70.25 123 GLU A O 1
ATOM 1013 N N . GLN A 1 124 ? -2.084 -0.565 20.096 1.00 76.81 124 GLN A N 1
ATOM 1014 C CA . GLN A 1 124 ? -1.171 0.399 19.460 1.00 76.81 124 GLN A CA 1
ATOM 1015 C C . GLN A 1 124 ? -0.122 -0.259 18.558 1.00 76.81 124 GLN A C 1
ATOM 1017 O O . GLN A 1 124 ? 0.308 0.341 17.570 1.00 76.81 124 GLN A O 1
ATOM 1022 N N . THR A 1 125 ? 0.257 -1.496 18.879 1.00 85.06 125 THR A N 1
ATOM 1023 C CA . THR A 1 125 ? 1.317 -2.219 18.182 1.00 85.06 125 THR A CA 1
ATOM 1024 C C . THR A 1 125 ? 1.001 -3.708 18.140 1.00 85.06 125 THR A C 1
ATOM 1026 O O . THR A 1 125 ? 0.548 -4.281 19.134 1.00 85.06 125 THR A O 1
ATOM 1029 N N . TYR A 1 126 ? 1.280 -4.346 17.005 1.00 86.31 126 TYR A N 1
ATOM 1030 C CA . TYR A 1 126 ? 1.337 -5.802 16.890 1.00 86.31 126 TYR A CA 1
ATOM 1031 C C . TYR A 1 126 ? 2.784 -6.277 16.884 1.00 86.31 126 TYR A C 1
ATOM 1033 O O . TYR A 1 126 ? 3.637 -5.637 16.279 1.00 86.31 126 TYR A O 1
ATOM 1041 N N . ASN A 1 127 ? 3.048 -7.425 17.504 1.00 87.75 127 ASN A N 1
ATOM 1042 C CA . ASN A 1 127 ? 4.383 -8.012 17.538 1.00 87.75 127 ASN A CA 1
ATOM 1043 C C . ASN A 1 127 ? 4.408 -9.284 16.702 1.00 87.75 127 ASN A C 1
ATOM 1045 O O . ASN A 1 127 ? 3.622 -10.203 16.941 1.00 87.75 127 ASN A O 1
ATOM 1049 N N . PHE A 1 128 ? 5.324 -9.331 15.744 1.00 86.06 128 PHE A N 1
ATOM 1050 C CA . PHE A 1 128 ? 5.647 -10.542 15.000 1.00 86.06 128 PHE A CA 1
ATOM 1051 C C . PHE A 1 128 ? 6.512 -11.493 15.825 1.00 86.06 128 PHE A C 1
ATOM 1053 O O . PHE A 1 128 ? 7.171 -11.089 16.789 1.00 86.06 128 PHE A O 1
ATOM 1060 N N . THR A 1 129 ? 6.527 -12.772 15.449 1.00 82.75 129 THR A N 1
ATOM 1061 C CA . THR A 1 129 ? 7.333 -13.796 16.139 1.00 82.75 129 THR A CA 1
ATOM 1062 C C . THR A 1 129 ? 8.831 -13.524 16.035 1.00 82.75 129 THR A C 1
ATOM 1064 O O . THR A 1 129 ? 9.590 -13.888 16.933 1.00 82.75 129 THR A O 1
ATOM 1067 N N . ASN A 1 130 ? 9.256 -12.814 14.988 1.00 81.69 130 ASN A N 1
ATOM 1068 C CA . ASN A 1 130 ? 10.624 -12.330 14.808 1.00 81.69 130 ASN A CA 1
ATOM 1069 C C . ASN A 1 130 ? 10.990 -11.115 15.697 1.00 81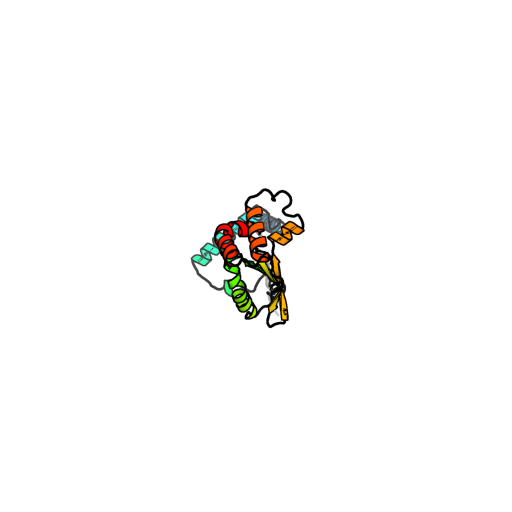.69 130 ASN A C 1
ATOM 1071 O O . ASN A 1 130 ? 12.123 -10.640 15.636 1.00 81.69 130 ASN A O 1
ATOM 1075 N N . GLY A 1 131 ? 10.056 -10.607 16.510 1.00 84.38 131 GLY A N 1
ATOM 1076 C CA . GLY A 1 131 ? 10.253 -9.454 17.392 1.00 84.38 131 GLY A CA 1
ATOM 1077 C C . GLY A 1 131 ? 10.035 -8.088 16.733 1.00 84.38 131 GLY A C 1
ATOM 1078 O O . GLY A 1 131 ? 10.271 -7.071 17.380 1.00 84.38 131 GLY A O 1
ATOM 1079 N N . LYS A 1 132 ? 9.594 -8.037 15.470 1.00 86.56 132 LYS A N 1
ATOM 1080 C CA . LYS A 1 132 ? 9.283 -6.784 14.776 1.00 86.56 132 LYS A CA 1
ATOM 1081 C C . LYS A 1 132 ? 7.958 -6.206 15.268 1.00 86.56 132 LYS A C 1
ATOM 1083 O O . LYS A 1 132 ? 6.942 -6.900 15.320 1.00 86.56 132 LYS A O 1
ATOM 1088 N N . GLU A 1 133 ? 7.988 -4.920 15.591 1.00 90.94 133 GLU A N 1
ATOM 1089 C CA . GLU A 1 133 ? 6.821 -4.140 15.985 1.00 90.94 133 GLU A CA 1
ATOM 1090 C C . GLU A 1 133 ? 6.129 -3.549 14.753 1.00 90.94 133 GLU A C 1
ATOM 1092 O O . GLU A 1 133 ? 6.765 -2.937 13.894 1.00 90.94 133 GLU A O 1
ATOM 1097 N N . ILE A 1 134 ? 4.814 -3.722 14.678 1.00 92.19 134 ILE A N 1
ATOM 1098 C CA . ILE A 1 134 ? 3.965 -3.224 13.600 1.00 92.19 134 ILE A CA 1
ATOM 1099 C C . ILE A 1 134 ? 3.066 -2.137 14.175 1.00 92.19 134 ILE A C 1
ATOM 1101 O O . ILE A 1 134 ? 2.154 -2.453 14.949 1.00 92.19 134 ILE A O 1
ATOM 1105 N N . PRO A 1 135 ? 3.291 -0.867 13.808 1.00 93.69 135 PRO A N 1
ATOM 1106 C CA . PRO A 1 135 ? 2.480 0.229 14.300 1.00 93.69 135 PRO A CA 1
ATOM 1107 C C . PRO A 1 135 ? 1.071 0.170 13.710 1.00 93.69 135 PRO A C 1
ATOM 1109 O O . PRO A 1 135 ? 0.882 -0.130 12.525 1.00 93.69 135 PRO A O 1
ATOM 1112 N N . VAL A 1 136 ? 0.089 0.516 14.539 1.00 93.94 136 VAL A N 1
ATOM 1113 C CA . VAL A 1 136 ? -1.298 0.728 14.125 1.00 93.94 136 VAL A CA 1
ATOM 1114 C C . VAL A 1 136 ? -1.585 2.222 14.139 1.00 93.94 136 VAL A C 1
ATOM 1116 O O . VAL A 1 136 ? -1.404 2.896 15.151 1.00 93.94 136 VAL A O 1
ATOM 1119 N N . ILE A 1 137 ? -2.014 2.750 12.997 1.00 93.00 137 ILE A N 1
ATOM 1120 C CA . ILE A 1 137 ? -2.232 4.178 12.785 1.00 93.00 137 ILE A CA 1
ATOM 1121 C C . ILE A 1 137 ? -3.702 4.410 12.458 1.00 93.00 137 ILE A C 1
ATOM 1123 O O . ILE A 1 137 ? -4.200 3.968 11.421 1.00 93.00 137 ILE A O 1
ATOM 1127 N N . ASP A 1 138 ? -4.378 5.169 13.313 1.00 93.69 138 ASP A N 1
ATOM 1128 C CA . ASP A 1 138 ? -5.619 5.846 12.952 1.00 93.69 138 ASP A CA 1
ATOM 1129 C C . ASP A 1 138 ? -5.282 7.022 12.033 1.00 93.69 138 ASP A C 1
ATOM 1131 O O . ASP A 1 138 ? -4.815 8.075 12.471 1.00 93.69 138 ASP A O 1
ATOM 1135 N N . ILE A 1 139 ? -5.473 6.827 10.730 1.00 92.38 139 ILE A N 1
ATOM 1136 C CA . ILE A 1 139 ? -5.049 7.816 9.739 1.00 92.38 139 ILE A CA 1
ATOM 1137 C C . ILE A 1 139 ? -5.948 9.043 9.735 1.00 92.38 139 ILE A C 1
ATOM 1139 O O . ILE A 1 139 ? -5.479 10.131 9.405 1.00 92.38 139 ILE A O 1
ATOM 1143 N N . ILE A 1 140 ? -7.225 8.897 10.097 1.00 91.44 140 ILE A N 1
ATOM 1144 C CA . ILE A 1 140 ? -8.162 10.021 10.116 1.00 91.44 140 ILE A CA 1
ATOM 1145 C C . ILE A 1 140 ? -7.890 10.872 11.355 1.00 91.44 140 ILE A C 1
ATOM 1147 O O . ILE A 1 140 ? -7.712 12.083 11.214 1.00 91.44 140 ILE A O 1
ATOM 1151 N N . GLY A 1 141 ? -7.768 10.256 12.534 1.00 91.06 141 GLY A N 1
ATOM 1152 C CA . GLY A 1 141 ? -7.355 10.938 13.761 1.00 91.06 141 GLY A CA 1
ATOM 1153 C C . GLY A 1 141 ? -5.996 11.616 13.613 1.00 91.06 141 GLY A C 1
ATOM 1154 O O . GLY A 1 141 ? -5.881 12.818 13.849 1.00 91.06 141 GLY A O 1
ATOM 1155 N N . TRP A 1 142 ? -4.994 10.910 13.087 1.00 91.50 142 TRP A N 1
ATOM 1156 C CA . TRP A 1 142 ? -3.668 11.485 12.846 1.00 91.50 142 TRP A CA 1
ATOM 1157 C C . TRP A 1 142 ? -3.699 12.673 11.871 1.00 91.50 142 TRP A C 1
ATOM 1159 O O . TRP A 1 142 ? -3.038 13.695 12.081 1.00 91.50 142 TRP A O 1
ATOM 1169 N N . ASN A 1 143 ? -4.500 12.580 10.804 1.00 90.75 143 ASN A N 1
ATOM 1170 C CA . ASN A 1 143 ? -4.692 13.676 9.856 1.00 90.75 143 ASN A CA 1
ATOM 1171 C C . ASN A 1 143 ? -5.423 14.883 10.466 1.00 90.75 143 ASN A C 1
ATOM 1173 O O . ASN A 1 143 ? -5.137 16.022 10.082 1.00 90.75 143 ASN A O 1
ATOM 1177 N N . LEU A 1 144 ? -6.349 14.649 11.397 1.00 89.00 144 LEU A N 1
ATOM 1178 C CA . LEU A 1 144 ? -7.019 15.704 12.155 1.00 89.00 144 LEU A CA 1
ATOM 1179 C C . LEU A 1 144 ? -6.042 16.419 13.087 1.00 89.00 144 LEU A C 1
ATOM 1181 O O . LEU A 1 144 ? -5.965 17.645 13.055 1.00 89.00 144 LEU A O 1
ATOM 1185 N N . GLU A 1 145 ? -5.264 15.665 13.861 1.00 90.06 145 GLU A N 1
ATOM 1186 C CA . GLU A 1 145 ? -4.294 16.204 14.819 1.00 90.06 145 GLU A CA 1
ATOM 1187 C C . GLU A 1 145 ? -3.223 17.060 14.139 1.00 90.06 145 GLU A C 1
ATOM 1189 O O . GLU A 1 145 ? -2.897 18.150 14.611 1.00 90.06 145 GLU A O 1
ATOM 1194 N N . ARG A 1 146 ? -2.715 16.616 12.982 1.00 91.19 146 ARG A N 1
ATOM 1195 C CA . ARG A 1 146 ? -1.720 17.378 12.210 1.00 91.19 146 ARG A CA 1
ATOM 1196 C C . ARG A 1 146 ? -2.316 18.521 11.378 1.00 91.19 146 ARG A C 1
ATOM 1198 O O . ARG A 1 146 ? -1.580 19.203 10.668 1.00 91.19 146 ARG A O 1
ATOM 1205 N N . GLY A 1 147 ? -3.637 18.710 11.409 1.00 86.50 147 GLY A N 1
ATOM 1206 C CA . GLY A 1 147 ? -4.339 19.762 10.671 1.00 86.50 147 GLY A CA 1
ATOM 1207 C C . GLY A 1 147 ? -4.429 19.548 9.156 1.00 86.50 147 GLY A C 1
ATOM 1208 O O . GLY A 1 147 ? -4.806 20.475 8.439 1.00 86.50 147 GLY A O 1
ATOM 1209 N N . ALA A 1 148 ? -4.124 18.349 8.647 1.00 87.44 148 ALA A N 1
ATOM 1210 C CA . ALA A 1 148 ? -4.227 18.030 7.217 1.00 87.44 148 ALA A CA 1
ATOM 1211 C C . ALA A 1 148 ? -5.680 18.052 6.710 1.00 87.44 148 ALA A C 1
ATOM 1213 O O . ALA A 1 148 ? -5.921 18.254 5.523 1.00 87.44 148 ALA A O 1
ATOM 1214 N N . LEU A 1 149 ? -6.642 17.884 7.620 1.00 84.44 149 LEU A N 1
ATOM 1215 C CA . LEU A 1 149 ? -8.082 17.958 7.355 1.00 84.44 149 LEU A CA 1
ATOM 1216 C C . LEU A 1 149 ? -8.694 19.303 7.791 1.00 84.44 149 LEU A C 1
ATOM 1218 O O . LEU A 1 149 ? -9.913 19.449 7.908 1.00 84.44 149 LEU A O 1
ATOM 1222 N N . ASN A 1 150 ? -7.870 20.329 8.028 1.00 83.81 150 ASN A N 1
ATOM 1223 C CA . ASN A 1 150 ? -8.388 21.660 8.327 1.00 83.81 150 ASN A CA 1
ATOM 1224 C C . ASN A 1 150 ? -9.201 22.193 7.141 1.00 83.81 150 ASN A C 1
ATOM 1226 O O . ASN A 1 150 ? -8.761 22.186 5.996 1.00 83.81 150 ASN A O 1
ATOM 1230 N N . GLY A 1 151 ? -10.414 22.662 7.429 1.00 81.88 151 GLY A N 1
ATOM 1231 C CA . GLY A 1 151 ? -11.363 23.117 6.414 1.00 81.88 151 GLY A CA 1
ATOM 1232 C C . GLY A 1 151 ? -12.344 22.045 5.935 1.00 81.88 151 GLY A C 1
ATOM 1233 O O . GLY A 1 151 ? -13.382 22.419 5.405 1.00 81.88 151 GLY A O 1
ATOM 1234 N N . THR A 1 152 ? -12.122 20.751 6.197 1.00 83.38 152 THR A N 1
ATOM 1235 C CA . THR A 1 152 ? -13.085 19.682 5.848 1.00 83.38 152 THR A CA 1
ATOM 1236 C C . THR A 1 152 ? -14.048 19.337 6.986 1.00 83.38 152 THR A C 1
ATOM 1238 O O . THR A 1 152 ? -14.953 18.530 6.808 1.00 83.38 152 THR A O 1
ATOM 1241 N N . MET A 1 153 ? -13.918 19.989 8.145 1.00 80.81 153 MET A N 1
ATOM 1242 C CA . MET A 1 153 ? -14.690 19.707 9.369 1.00 80.81 153 MET A CA 1
ATOM 1243 C C . MET A 1 153 ? -16.211 19.830 9.222 1.00 80.81 153 MET A C 1
ATOM 1245 O O . MET A 1 153 ? -16.946 19.267 10.027 1.00 80.81 153 MET A O 1
ATOM 1249 N N . HIS A 1 154 ? -16.676 20.573 8.218 1.00 83.75 154 HIS A N 1
ATOM 1250 C CA . HIS A 1 154 ? -18.094 20.750 7.905 1.00 83.75 154 HIS A CA 1
ATOM 1251 C C . HIS A 1 154 ? -18.676 19.598 7.068 1.00 83.75 154 HIS A C 1
ATOM 1253 O O . HIS A 1 154 ? -19.890 19.527 6.892 1.00 83.75 154 HIS A O 1
ATOM 1259 N N . LEU A 1 155 ? -17.830 18.719 6.520 1.00 86.94 155 LEU A N 1
ATOM 1260 C CA . LEU A 1 155 ? -18.273 17.578 5.731 1.00 86.94 155 LEU A CA 1
ATOM 1261 C C . LEU A 1 155 ? -18.927 16.535 6.640 1.00 86.94 155 LEU A C 1
ATOM 1263 O O . LEU A 1 155 ? -18.400 16.193 7.698 1.00 86.94 155 LEU A O 1
ATOM 1267 N N . GLU A 1 156 ? -20.035 15.961 6.175 1.00 87.69 156 GLU A N 1
ATOM 1268 C CA . GLU A 1 156 ? -20.796 14.928 6.891 1.00 87.69 156 GLU A CA 1
ATOM 1269 C C . GLU A 1 156 ? -19.912 13.754 7.345 1.00 87.69 156 GLU A C 1
ATOM 1271 O O . GLU A 1 156 ? -20.038 13.259 8.465 1.00 87.69 156 GLU A O 1
ATOM 1276 N N . ARG A 1 157 ? -18.945 13.366 6.507 1.00 87.69 157 ARG A N 1
ATOM 1277 C CA . ARG A 1 157 ? -18.008 12.267 6.778 1.00 87.69 157 ARG A CA 1
ATOM 1278 C C . ARG A 1 157 ? -17.114 12.516 7.994 1.00 87.69 157 ARG A C 1
ATOM 1280 O O . ARG A 1 157 ? -16.770 11.572 8.699 1.00 87.69 157 ARG A O 1
ATOM 1287 N N . MET A 1 158 ? -16.796 13.778 8.291 1.00 89.38 158 MET A N 1
ATOM 1288 C CA . MET A 1 158 ? -16.062 14.132 9.509 1.00 89.38 158 MET A CA 1
ATOM 1289 C C . MET A 1 158 ? -16.921 13.948 10.759 1.00 89.38 158 MET A C 1
ATOM 1291 O O . MET A 1 158 ? -16.419 13.485 11.780 1.00 89.38 158 MET A O 1
ATOM 1295 N N . GLY A 1 159 ? -18.208 14.298 10.685 1.00 88.31 159 GLY A N 1
ATOM 1296 C CA . GLY A 1 159 ? -19.160 14.057 11.773 1.00 88.31 159 GLY A CA 1
ATOM 1297 C C . GLY A 1 159 ? -19.338 12.563 12.038 1.00 88.31 159 GLY A C 1
ATOM 1298 O O . GLY A 1 159 ? -19.250 12.123 13.178 1.00 88.31 159 GLY A O 1
ATOM 1299 N N . LYS A 1 160 ? -19.472 11.776 10.966 1.00 88.81 160 LYS A N 1
ATOM 1300 C CA . LYS A 1 160 ? -19.516 10.308 11.001 1.00 88.81 160 LYS A CA 1
ATOM 1301 C C . LYS A 1 160 ? -18.300 9.700 11.704 1.00 88.81 160 LYS A C 1
ATOM 1303 O O . LYS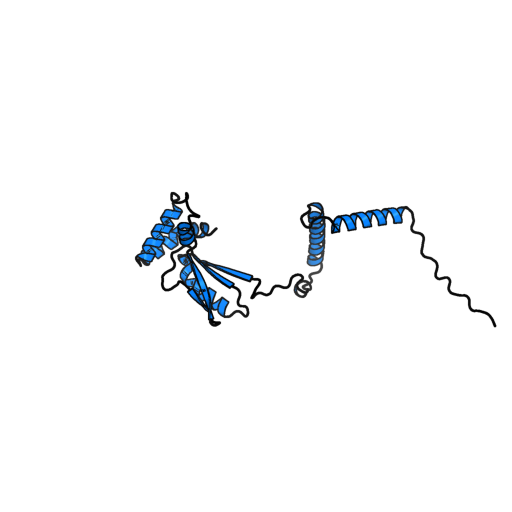 A 1 160 ? -18.467 8.907 12.627 1.00 88.81 160 LYS A O 1
ATOM 1308 N N . TYR A 1 161 ? -17.092 10.128 11.329 1.00 92.06 161 TYR A N 1
ATOM 1309 C CA . TYR A 1 161 ? -15.864 9.704 12.002 1.00 92.06 161 TYR A CA 1
ATOM 1310 C C . TYR A 1 161 ? -15.873 10.047 13.498 1.00 92.06 161 TYR A C 1
ATOM 1312 O O . TYR A 1 161 ? -15.595 9.182 14.320 1.00 92.06 161 TYR A O 1
ATOM 1320 N N . LYS A 1 162 ? -16.229 11.286 13.865 1.00 91.00 162 LYS A N 1
ATOM 1321 C CA . LYS A 1 162 ? -16.279 11.712 15.273 1.00 91.00 162 LYS A CA 1
ATOM 1322 C C . LYS A 1 162 ? -17.263 10.885 16.092 1.00 91.00 162 LYS A C 1
ATOM 1324 O O . LYS A 1 162 ? -16.900 10.428 17.163 1.00 91.00 162 LYS A O 1
ATOM 1329 N N . HIS A 1 163 ? -18.462 10.638 15.569 1.00 91.44 163 HIS A N 1
ATOM 1330 C CA . HIS A 1 163 ? -19.453 9.809 16.257 1.00 91.44 163 HIS A CA 1
ATOM 1331 C C . HIS A 1 163 ? -18.966 8.366 16.437 1.00 91.44 163 HIS A C 1
ATOM 1333 O O . HIS A 1 163 ? -19.168 7.779 17.495 1.00 91.44 163 HIS A O 1
ATOM 1339 N N . LEU A 1 164 ? -18.305 7.790 15.423 1.00 92.31 164 LEU A N 1
ATOM 1340 C CA . LEU A 1 164 ? -17.681 6.473 15.554 1.00 92.31 164 LEU A CA 1
ATOM 1341 C C . LEU A 1 164 ? -16.577 6.490 16.617 1.00 92.31 164 LEU A C 1
ATOM 1343 O O . LEU A 1 164 ? -16.504 5.579 17.436 1.00 92.31 164 LEU A O 1
ATOM 1347 N N . ALA A 1 165 ? -15.736 7.523 16.614 1.00 92.00 165 ALA A N 1
ATOM 1348 C CA . ALA A 1 165 ? -14.649 7.666 17.566 1.00 92.00 165 ALA A CA 1
ATOM 1349 C C . ALA A 1 165 ? -15.157 7.786 19.010 1.00 92.00 165 ALA A C 1
ATOM 1351 O O . ALA A 1 165 ? -14.668 7.076 19.884 1.00 92.00 165 ALA A O 1
ATOM 1352 N N . GLU A 1 166 ? -16.184 8.607 19.236 1.00 92.56 166 GLU A N 1
ATOM 1353 C CA . GLU A 1 166 ? -16.858 8.764 20.529 1.00 92.56 166 GLU A CA 1
ATOM 1354 C C . GLU A 1 166 ? -17.494 7.447 20.999 1.00 92.56 166 GLU A C 1
ATOM 1356 O O . GLU A 1 166 ? -17.315 7.057 22.150 1.00 92.56 166 GLU A O 1
ATOM 1361 N N . ALA A 1 167 ? -18.182 6.719 20.111 1.00 91.94 167 ALA A N 1
ATOM 1362 C CA . ALA A 1 167 ? -18.795 5.432 20.446 1.00 91.94 167 ALA A CA 1
ATOM 1363 C C . ALA A 1 167 ? -17.751 4.362 20.817 1.00 91.94 167 ALA A C 1
ATOM 1365 O O . ALA A 1 167 ? -17.979 3.559 21.723 1.00 91.94 167 ALA A O 1
ATOM 1366 N N . ILE A 1 168 ? -16.596 4.362 20.144 1.00 91.00 168 ILE A N 1
ATOM 1367 C CA . ILE A 1 168 ? -15.477 3.462 20.448 1.00 91.00 168 ILE A CA 1
ATOM 1368 C C . ILE A 1 168 ? -14.829 3.832 21.785 1.00 91.00 168 ILE A C 1
ATOM 1370 O O . ILE A 1 168 ? -14.564 2.946 22.596 1.00 91.00 168 ILE A O 1
ATOM 1374 N N . GLU A 1 169 ? -14.596 5.123 22.035 1.00 90.06 169 GLU A N 1
ATOM 1375 C CA . GLU A 1 169 ? -14.018 5.614 23.291 1.00 90.06 169 GLU A CA 1
ATOM 1376 C C . GLU A 1 169 ? -14.933 5.336 24.493 1.00 90.06 169 GLU A C 1
ATOM 1378 O O . GLU A 1 169 ? -14.450 4.978 25.567 1.00 90.06 169 GLU A O 1
ATOM 1383 N N . ALA A 1 170 ? -16.250 5.430 24.299 1.00 91.00 170 ALA A N 1
ATOM 1384 C CA . ALA A 1 170 ? -17.261 5.094 25.299 1.00 91.00 170 ALA A CA 1
ATOM 1385 C C . ALA A 1 170 ? -17.490 3.577 25.479 1.00 91.00 170 ALA A C 1
ATOM 1387 O O . ALA A 1 170 ? -18.323 3.180 26.293 1.00 91.00 170 AL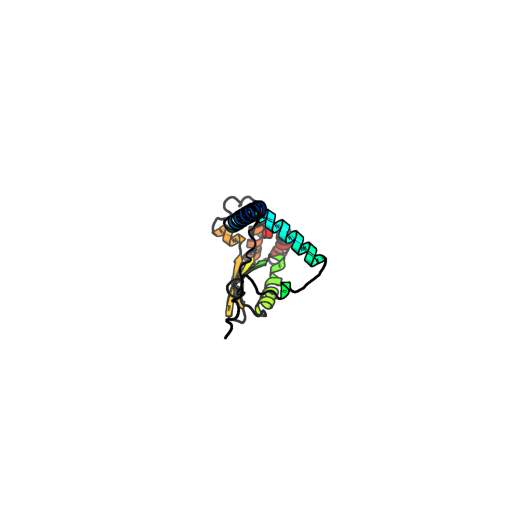A A O 1
ATOM 1388 N N . GLU A 1 171 ? -16.772 2.725 24.736 1.00 90.00 171 GLU A N 1
ATOM 1389 C CA . GLU A 1 171 ? -16.942 1.263 24.716 1.00 90.00 171 GLU A CA 1
ATOM 1390 C C . GLU A 1 171 ? -18.373 0.808 24.340 1.00 90.00 171 GLU A C 1
ATOM 1392 O O . GLU A 1 171 ? -18.829 -0.282 24.699 1.00 90.00 171 GLU A O 1
ATOM 1397 N N . GLU A 1 172 ? -19.097 1.614 23.557 1.00 91.81 172 GLU A N 1
ATOM 1398 C CA . GLU A 1 172 ? -20.438 1.298 23.064 1.00 91.81 172 GLU A CA 1
ATOM 1399 C C . GLU A 1 172 ? -20.361 0.419 21.806 1.00 91.81 172 GLU A C 1
ATOM 1401 O O . GLU A 1 172 ? -20.619 0.847 20.677 1.00 91.81 172 GLU A O 1
ATOM 1406 N N . TRP A 1 173 ? -19.994 -0.852 21.986 1.00 88.06 173 TRP A N 1
ATOM 1407 C CA . TRP A 1 173 ? -19.686 -1.771 20.880 1.00 88.06 173 TRP A CA 1
ATOM 1408 C C . TRP A 1 173 ? -20.842 -1.999 19.905 1.00 88.06 173 TRP A C 1
ATOM 1410 O O . TRP A 1 173 ? -20.629 -2.051 18.697 1.00 88.06 173 TRP A O 1
ATOM 1420 N N . VAL A 1 174 ? -22.074 -2.102 20.411 1.00 89.06 174 VAL A N 1
ATOM 1421 C CA . VAL A 1 174 ? -23.267 -2.307 19.570 1.00 89.06 174 VAL A CA 1
ATOM 1422 C C . VAL A 1 174 ? -23.527 -1.086 18.689 1.00 89.06 174 VAL A C 1
ATOM 1424 O O . VAL A 1 174 ? -23.838 -1.237 17.506 1.00 89.06 174 VAL A O 1
ATOM 1427 N N . LEU A 1 175 ? -23.369 0.116 19.252 1.00 88.88 175 LEU A N 1
ATOM 1428 C CA . LEU A 1 175 ? -23.513 1.364 18.512 1.00 88.88 175 LEU A CA 1
ATOM 1429 C C . LEU A 1 175 ? -22.395 1.496 17.477 1.00 88.88 175 LEU A C 1
ATOM 1431 O O . LEU A 1 175 ? -22.671 1.742 16.306 1.00 88.88 175 LEU A O 1
ATOM 1435 N N . SER A 1 176 ? -21.155 1.247 17.889 1.00 88.88 176 SER A N 1
ATOM 1436 C CA . SER A 1 176 ? -19.979 1.311 17.022 1.00 88.88 176 SER A CA 1
ATOM 1437 C C . SER A 1 176 ? -20.082 0.342 15.838 1.00 88.88 176 SER A C 1
ATOM 1439 O O . SER A 1 176 ? -19.801 0.718 14.702 1.00 88.88 176 SER A O 1
ATOM 1441 N N . ASP A 1 177 ? -20.545 -0.892 16.062 1.00 87.75 177 ASP A N 1
ATOM 1442 C CA . ASP A 1 177 ? -20.778 -1.873 14.994 1.00 87.75 177 ASP A CA 1
ATOM 1443 C C . ASP A 1 177 ? -21.932 -1.464 14.066 1.00 87.75 177 ASP A C 1
ATOM 1445 O O . ASP A 1 177 ? -21.868 -1.719 12.860 1.00 87.75 177 ASP A O 1
ATOM 1449 N N . GLY A 1 178 ? -22.980 -0.830 14.601 1.00 87.38 178 GLY A N 1
ATOM 1450 C CA . GLY A 1 178 ? -24.074 -0.268 13.805 1.00 87.38 178 GLY A CA 1
ATOM 1451 C C . GLY A 1 178 ? -23.590 0.857 12.891 1.00 87.38 178 GLY A C 1
ATOM 1452 O O . GLY A 1 178 ? -23.781 0.796 11.677 1.00 87.38 178 GLY A O 1
ATOM 1453 N N . ILE A 1 179 ? -22.885 1.827 13.473 1.00 85.31 179 ILE A N 1
ATOM 1454 C CA . ILE A 1 179 ? -22.255 2.961 12.791 1.00 85.31 179 ILE A CA 1
ATOM 1455 C C . ILE A 1 179 ? -21.289 2.456 11.711 1.00 85.31 179 ILE A C 1
ATOM 1457 O O . ILE A 1 179 ? -21.429 2.806 10.542 1.00 85.31 179 ILE A O 1
ATOM 1461 N N . GLY A 1 180 ? -20.355 1.567 12.059 1.00 84.56 180 GLY A N 1
ATOM 1462 C CA . GLY A 1 180 ? -19.337 1.071 11.132 1.00 84.56 180 GLY A CA 1
ATOM 1463 C C . GLY A 1 180 ? -19.889 0.292 9.934 1.00 84.56 180 GLY A C 1
ATOM 1464 O O . GLY A 1 180 ? -19.296 0.339 8.855 1.00 84.56 180 GLY A O 1
ATOM 1465 N N . LYS A 1 181 ? -21.029 -0.397 10.083 1.00 84.19 181 LYS A N 1
ATOM 1466 C CA . LYS A 1 181 ? -21.714 -1.059 8.958 1.00 84.19 181 LYS A CA 1
ATOM 1467 C C . LYS A 1 181 ? -22.342 -0.063 7.987 1.00 84.19 181 LYS A C 1
ATOM 1469 O O . LYS A 1 181 ? -22.322 -0.321 6.788 1.00 84.19 181 LYS A O 1
ATOM 1474 N N . ASP A 1 182 ? -22.881 1.036 8.502 1.00 83.94 182 ASP A N 1
ATOM 1475 C CA . ASP A 1 182 ? -23.590 2.040 7.707 1.00 83.94 182 ASP A CA 1
ATOM 1476 C C . ASP A 1 182 ? -22.623 2.935 6.912 1.00 83.94 182 ASP A C 1
ATOM 1478 O O . ASP A 1 182 ? -22.844 3.212 5.737 1.00 83.94 182 ASP A O 1
ATOM 1482 N N . MET A 1 183 ? -21.491 3.321 7.516 1.00 85.00 183 MET A N 1
ATOM 1483 C CA . MET A 1 183 ? -20.586 4.333 6.945 1.00 85.00 183 MET A CA 1
ATOM 1484 C C . MET A 1 183 ? -19.180 3.850 6.571 1.00 85.00 183 MET A C 1
ATOM 1486 O O . MET A 1 183 ? -18.353 4.663 6.154 1.00 85.00 183 MET A O 1
ATOM 1490 N N . GLY A 1 184 ? -18.879 2.553 6.693 1.00 79.81 184 GLY A N 1
ATOM 1491 C CA . GLY A 1 184 ? -17.517 2.031 6.500 1.00 79.81 184 GLY A CA 1
ATOM 1492 C C . GLY A 1 184 ? -16.877 2.400 5.153 1.00 79.81 184 GLY A C 1
ATOM 1493 O O . GLY A 1 184 ? -15.693 2.719 5.097 1.00 79.81 184 GLY A O 1
ATOM 1494 N N . TRP A 1 185 ? -17.662 2.444 4.073 1.00 82.56 185 TRP A N 1
ATOM 1495 C CA . TRP A 1 185 ? -17.181 2.853 2.744 1.00 82.56 185 TRP A CA 1
ATOM 1496 C C . TRP A 1 185 ? -16.836 4.345 2.646 1.00 82.56 185 TRP A C 1
ATOM 1498 O O . TRP A 1 185 ? -15.948 4.732 1.887 1.00 82.56 185 TRP A O 1
ATOM 1508 N N . GLU A 1 186 ? -17.534 5.202 3.390 1.00 86.00 186 GLU A N 1
ATOM 1509 C CA . GLU A 1 186 ? -17.302 6.647 3.348 1.00 86.00 186 GLU A CA 1
ATOM 1510 C C . GLU A 1 186 ? -16.018 7.044 4.068 1.00 86.00 186 GLU A C 1
ATOM 1512 O O . GLU A 1 186 ? -15.317 7.944 3.596 1.00 86.00 186 GLU A O 1
ATOM 1517 N N . LEU A 1 187 ? -15.723 6.361 5.178 1.00 85.56 187 LEU A N 1
ATOM 1518 C CA . LEU A 1 187 ? -14.508 6.554 5.962 1.00 85.56 187 LEU A CA 1
ATOM 1519 C C . LEU A 1 187 ? -13.279 5.966 5.260 1.00 85.56 187 LEU A C 1
ATOM 1521 O O . LEU A 1 187 ? -12.220 6.591 5.263 1.00 85.56 187 LEU A O 1
ATOM 1525 N N . ASP A 1 188 ? -13.415 4.830 4.567 1.00 84.56 188 ASP A N 1
ATOM 1526 C CA . ASP A 1 188 ? -12.308 4.265 3.785 1.00 84.56 188 ASP A CA 1
ATOM 1527 C C . ASP A 1 188 ? -11.819 5.217 2.680 1.00 84.56 188 ASP A C 1
ATOM 1529 O O . ASP A 1 188 ? -10.616 5.345 2.438 1.00 84.56 188 ASP A O 1
ATOM 1533 N N . ALA A 1 189 ? -12.741 5.972 2.077 1.00 82.75 189 ALA A N 1
ATOM 1534 C CA . ALA A 1 189 ? -12.420 6.992 1.082 1.00 82.75 189 ALA A CA 1
ATOM 1535 C C . ALA A 1 189 ? -11.647 8.197 1.652 1.00 82.75 189 ALA A C 1
ATOM 1537 O O . ALA A 1 189 ? -11.054 8.949 0.883 1.00 82.75 189 ALA A O 1
ATOM 1538 N N . MET A 1 190 ? -11.635 8.394 2.974 1.00 82.38 190 MET A N 1
ATOM 1539 C CA . MET A 1 190 ? -10.865 9.460 3.626 1.00 82.38 190 MET A CA 1
ATOM 1540 C C . MET A 1 190 ? -9.412 9.070 3.923 1.00 82.38 190 MET A C 1
ATOM 1542 O O . MET A 1 190 ? -8.646 9.897 4.411 1.00 82.38 190 MET A O 1
ATOM 1546 N N . LYS A 1 191 ? -9.015 7.825 3.637 1.00 77.12 191 LYS A N 1
ATOM 1547 C CA . LYS A 1 191 ? -7.639 7.336 3.824 1.00 77.12 191 LYS A CA 1
ATOM 1548 C C . LYS A 1 191 ? -6.700 7.678 2.654 1.00 77.12 191 LYS A C 1
ATOM 1550 O O . LYS A 1 191 ? -5.640 7.061 2.559 1.00 77.12 191 LYS A O 1
ATOM 1555 N N . VAL A 1 192 ? -7.122 8.541 1.725 1.00 59.28 192 VAL A N 1
ATOM 1556 C CA . VAL A 1 192 ? -6.386 8.918 0.500 1.00 59.28 192 VAL A CA 1
ATOM 1557 C C . VAL A 1 192 ? -5.671 10.245 0.697 1.00 59.28 192 VAL A C 1
ATOM 1559 O O . VAL A 1 192 ? -6.315 11.175 1.229 1.00 59.28 192 VAL A O 1
#

pLDDT: mean 85.58, std 10.68, range [40.56, 94.94]

Foldseek 3Di:
DDDDDDDPPDDPDDDDPVRVVVVVVVVVVVVCLVPDDCPDPVVVVVVVVVVVVVVVVCVVPPDPVVVVDDDPDDDDQQPRDEEEAEDEPLCVVCVVVVVVVVLPDPYHHHYEYEYCEDQDPVRQWDARPVGDTHGYDNQVVVCVVVCVCPPVCPPPLVVLRVVLHVCVVVVVVVVNNVSCVVCRVVSSVVND

Organism: Eutypa lata (strain UCR-EL1) (NCBI:txid1287681)